Protein AF-A0A1V2YIR9-F1 (afdb_monomer_lite)

Radius of gyration: 18.91 Å; chains: 1; bounding box: 49×42×49 Å

Foldseek 3Di:
DVLLVLLLLVLVLLLLLLVCLLCVCVQQVFDFDPVLNVLSVVLNVLSVVLNVQGDPVDDHPCNVVSLVSLVVSLVVLLVSLVCCCPPGGVNDPLVNLSSVLVNLSSLLSVLVNQVVVCVVVVHDRPPPPPPPPPPPPVDPDVCNDPLVVDCLALLSVLLSVLQSLLSLLVCLCVQHSPNDLWDPVQNVVSVVLNVQSVVLNVVSVCVVVQVPPNVVSLVSSLVSLVVVLVVLVLCVDACRPGQHPVSVVRGPPCSVSSSVSSNSSSVVSNVSSVVSVVVD

Structure (mmCIF, N/CA/C/O backbone):
data_AF-A0A1V2YIR9-F1
#
_entry.id   AF-A0A1V2YIR9-F1
#
loop_
_atom_site.group_PDB
_atom_site.id
_atom_site.type_symbol
_atom_site.label_atom_id
_atom_site.label_alt_id
_atom_site.label_comp_id
_atom_site.label_asym_id
_atom_site.label_entity_id
_atom_site.label_seq_id
_atom_site.pdbx_PDB_ins_code
_atom_site.Cartn_x
_atom_site.Cartn_y
_atom_site.Cartn_z
_atom_site.occupancy
_atom_site.B_iso_or_equiv
_atom_site.auth_seq_id
_atom_site.auth_comp_id
_atom_site.auth_asym_id
_atom_site.auth_atom_id
_atom_site.pdbx_PDB_model_num
ATOM 1 N N . MET A 1 1 ? -12.070 -9.886 14.433 1.00 54.03 1 MET A N 1
ATOM 2 C CA . MET A 1 1 ? -11.008 -10.537 13.633 1.00 54.03 1 MET A CA 1
ATOM 3 C C . MET A 1 1 ? -10.530 -9.624 12.507 1.00 54.03 1 MET A C 1
ATOM 5 O O . MET A 1 1 ? -9.334 -9.403 12.409 1.00 54.03 1 MET A O 1
ATOM 9 N N . GLU A 1 2 ? -11.445 -9.000 11.750 1.00 79.00 2 GLU A N 1
ATOM 10 C CA . GLU A 1 2 ? -11.110 -8.023 10.695 1.00 79.00 2 GLU A CA 1
ATOM 11 C C . GLU A 1 2 ? -10.185 -6.893 11.191 1.00 79.00 2 GLU A C 1
ATOM 13 O O . GLU A 1 2 ? -9.090 -6.754 10.659 1.00 79.00 2 GLU A O 1
ATOM 18 N N . LEU A 1 3 ? -10.547 -6.177 12.268 1.00 86.06 3 LEU A N 1
ATOM 19 C CA . LEU A 1 3 ? -9.742 -5.066 12.807 1.00 86.06 3 LEU A CA 1
ATOM 20 C C . LEU A 1 3 ? -8.309 -5.466 13.186 1.00 86.06 3 LEU A C 1
ATOM 22 O O . LEU A 1 3 ? -7.377 -4.766 12.816 1.00 86.06 3 LEU A O 1
ATOM 26 N N . VAL A 1 4 ? -8.128 -6.591 13.885 1.00 90.12 4 VAL A N 1
ATOM 27 C CA . VAL A 1 4 ? -6.803 -7.065 14.327 1.00 90.12 4 VAL A CA 1
ATOM 28 C C . VAL A 1 4 ? -5.905 -7.352 13.123 1.00 90.12 4 VAL A C 1
ATOM 30 O O . VAL A 1 4 ? -4.789 -6.846 13.057 1.00 90.12 4 VAL A O 1
ATOM 33 N N . SER A 1 5 ? -6.422 -8.084 12.128 1.00 91.19 5 SER A N 1
ATOM 34 C CA . SER A 1 5 ? -5.679 -8.358 10.890 1.00 91.19 5 SER A CA 1
ATOM 35 C C . SER A 1 5 ? -5.385 -7.083 10.089 1.00 91.19 5 SER A C 1
ATOM 37 O O . SER A 1 5 ? -4.321 -6.963 9.492 1.00 91.19 5 SER A O 1
ATOM 39 N N . THR A 1 6 ? -6.310 -6.114 10.087 1.00 91.88 6 THR A N 1
ATOM 40 C CA . THR A 1 6 ? -6.142 -4.819 9.413 1.00 91.88 6 THR A CA 1
ATOM 41 C C . THR A 1 6 ? -5.079 -3.973 10.105 1.00 91.88 6 THR A C 1
ATOM 43 O O . THR A 1 6 ? -4.241 -3.396 9.425 1.00 91.88 6 THR A O 1
ATOM 46 N N . LEU A 1 7 ? -5.076 -3.932 11.439 1.00 95.06 7 LEU A N 1
ATOM 47 C CA . LEU A 1 7 ? -4.072 -3.218 12.227 1.00 95.06 7 LEU A CA 1
ATOM 48 C C . LEU A 1 7 ? -2.685 -3.820 12.023 1.00 95.06 7 LEU A C 1
ATOM 50 O O . LEU A 1 7 ? -1.737 -3.079 11.792 1.00 95.06 7 LEU A O 1
ATOM 54 N N . LYS A 1 8 ? -2.575 -5.154 12.047 1.00 96.00 8 LYS A N 1
ATOM 55 C CA . LYS A 1 8 ? -1.312 -5.842 11.770 1.00 96.00 8 LYS A CA 1
ATOM 56 C C . LYS A 1 8 ? -0.796 -5.526 10.369 1.00 96.00 8 LYS A C 1
ATOM 58 O O . LYS A 1 8 ? 0.356 -5.136 10.228 1.00 96.00 8 LYS A O 1
ATOM 63 N N . PHE A 1 9 ? -1.659 -5.652 9.358 1.00 95.88 9 PHE A N 1
ATOM 64 C CA . PHE A 1 9 ? -1.310 -5.349 7.971 1.00 95.88 9 PHE A CA 1
ATOM 65 C C . PHE A 1 9 ? -0.773 -3.923 7.829 1.00 95.88 9 PHE A C 1
ATOM 67 O O . PHE A 1 9 ? 0.320 -3.743 7.308 1.00 95.88 9 PHE A O 1
ATOM 74 N N . TRP A 1 10 ? -1.496 -2.922 8.341 1.00 97.06 10 TRP A N 1
ATOM 75 C CA . TRP A 1 10 ? -1.055 -1.535 8.214 1.00 97.06 10 TRP A CA 1
ATOM 76 C C . TRP A 1 10 ? 0.182 -1.230 9.055 1.00 97.06 10 TRP A C 1
ATOM 78 O O . TRP A 1 10 ? 1.049 -0.520 8.576 1.00 97.06 10 TRP A O 1
ATOM 88 N N . ALA A 1 11 ? 0.338 -1.809 10.249 1.00 97.94 11 ALA A N 1
ATOM 89 C CA . ALA A 1 11 ? 1.573 -1.666 11.020 1.00 97.94 11 ALA A CA 1
ATOM 90 C C . ALA A 1 11 ? 2.789 -2.239 10.271 1.00 97.94 11 ALA A C 1
ATOM 92 O O . ALA A 1 11 ? 3.844 -1.607 10.247 1.00 97.94 11 ALA A O 1
ATOM 93 N N . ASN A 1 12 ? 2.637 -3.403 9.633 1.00 97.06 12 ASN A N 1
ATOM 94 C CA . ASN A 1 12 ? 3.669 -3.991 8.783 1.00 97.06 12 ASN A CA 1
ATOM 95 C C . ASN A 1 12 ? 3.989 -3.103 7.571 1.00 97.06 12 ASN A C 1
ATOM 97 O O . ASN A 1 12 ? 5.139 -2.712 7.378 1.00 97.06 12 ASN A O 1
ATOM 101 N N . ASN A 1 13 ? 2.956 -2.710 6.834 1.00 97.00 13 ASN A N 1
ATOM 102 C CA . ASN A 1 13 ? 3.048 -1.837 5.672 1.00 97.00 13 ASN A CA 1
ATOM 103 C C . ASN A 1 13 ? 3.749 -0.498 5.993 1.00 97.00 13 ASN A C 1
ATOM 105 O O . ASN A 1 13 ? 4.692 -0.113 5.305 1.00 97.00 13 ASN A O 1
ATOM 109 N N . SER A 1 14 ? 3.388 0.165 7.100 1.00 98.12 14 SER A N 1
ATOM 110 C CA . SER A 1 14 ? 3.985 1.446 7.497 1.00 98.12 14 SER A CA 1
ATOM 111 C C . SER A 1 14 ? 5.488 1.346 7.774 1.00 98.12 14 SER A C 1
ATOM 113 O O . SER A 1 14 ? 6.234 2.247 7.387 1.00 98.12 14 SER A O 1
ATOM 115 N N . TYR A 1 15 ? 5.978 0.283 8.431 1.00 96.56 15 TYR A N 1
ATOM 116 C CA . TYR A 1 15 ? 7.425 0.165 8.651 1.00 96.56 15 TYR A CA 1
ATOM 117 C C . TYR A 1 15 ? 8.178 -0.239 7.376 1.00 96.56 15 TYR A C 1
ATOM 119 O O . TYR A 1 15 ? 9.326 0.172 7.212 1.00 96.56 15 TYR A O 1
ATOM 127 N N . GLU A 1 16 ? 7.553 -0.983 6.458 1.00 94.38 16 GLU A N 1
ATOM 128 C CA . GLU A 1 16 ? 8.135 -1.300 5.146 1.00 94.38 16 GLU A CA 1
ATOM 129 C C . GLU A 1 16 ? 8.275 -0.037 4.281 1.00 94.38 16 GLU A C 1
ATOM 131 O O . GLU A 1 16 ? 9.332 0.183 3.686 1.00 94.38 16 GLU A O 1
ATOM 136 N N . HIS A 1 17 ? 7.289 0.872 4.302 1.00 94.56 17 HIS A N 1
ATOM 137 C CA . HIS A 1 17 ? 7.420 2.201 3.684 1.00 94.56 17 HIS A CA 1
ATOM 138 C C . HIS A 1 17 ? 8.628 2.957 4.218 1.00 94.56 17 HIS A C 1
ATOM 140 O O . HIS A 1 17 ? 9.392 3.556 3.458 1.00 94.56 17 HIS A O 1
ATOM 146 N N . ILE A 1 18 ? 8.835 2.917 5.534 1.00 95.00 18 ILE A N 1
ATOM 147 C CA . ILE A 1 18 ? 9.975 3.582 6.157 1.00 95.00 18 ILE A CA 1
ATOM 148 C C . ILE A 1 18 ? 11.296 2.955 5.697 1.00 95.00 18 ILE A C 1
ATOM 150 O O . ILE A 1 18 ? 12.229 3.697 5.390 1.00 95.00 18 ILE A O 1
ATOM 154 N N . GLU A 1 19 ? 11.384 1.628 5.574 1.00 90.88 19 GLU A N 1
ATOM 155 C CA . GLU A 1 19 ? 12.573 0.970 5.013 1.00 90.88 19 GLU A CA 1
ATOM 156 C C . GLU A 1 19 ? 12.837 1.408 3.572 1.00 90.88 19 GLU A C 1
ATOM 158 O O . GLU A 1 19 ? 13.991 1.672 3.215 1.00 90.88 19 GLU A O 1
ATOM 163 N N . VAL A 1 20 ? 11.788 1.552 2.755 1.00 87.94 20 VAL A N 1
ATOM 164 C CA . VAL A 1 20 ? 11.912 2.103 1.400 1.00 87.94 20 VAL A CA 1
ATOM 165 C C . VAL A 1 20 ? 12.459 3.529 1.466 1.00 87.94 20 VAL A C 1
ATOM 167 O O . VAL A 1 20 ? 13.492 3.800 0.860 1.00 87.94 20 VAL A O 1
ATOM 170 N N . LEU A 1 21 ? 11.867 4.427 2.256 1.00 88.69 21 LEU A N 1
ATOM 171 C CA . LEU A 1 21 ? 12.296 5.831 2.378 1.00 88.69 21 LEU A CA 1
ATOM 172 C C . LEU A 1 21 ? 13.735 5.986 2.889 1.00 88.69 21 LEU A C 1
ATOM 174 O O . LEU A 1 21 ? 14.498 6.813 2.374 1.00 88.69 21 LEU A O 1
ATOM 178 N N . GLN A 1 22 ? 14.126 5.179 3.877 1.00 88.75 22 GLN A N 1
ATOM 179 C CA . GLN A 1 22 ? 15.471 5.166 4.456 1.00 88.75 22 GLN A CA 1
ATOM 180 C C . GLN A 1 22 ? 16.533 4.619 3.498 1.00 88.75 22 GLN A C 1
ATOM 182 O O . GLN A 1 22 ? 17.724 4.756 3.767 1.00 88.75 22 GLN A O 1
ATOM 187 N N . ASN A 1 23 ? 16.150 3.990 2.389 1.00 84.31 23 ASN A N 1
ATOM 188 C CA . ASN A 1 23 ? 17.104 3.442 1.431 1.00 84.31 23 ASN A CA 1
ATOM 189 C C . ASN A 1 23 ? 16.951 4.034 0.022 1.00 84.31 23 ASN A C 1
ATOM 191 O O . ASN A 1 23 ? 17.906 3.978 -0.751 1.00 84.31 23 ASN A O 1
ATOM 195 N N . ALA A 1 24 ? 15.818 4.663 -0.301 1.00 78.19 24 ALA A N 1
ATOM 196 C CA . ALA A 1 24 ? 15.521 5.215 -1.621 1.00 78.19 24 ALA A CA 1
ATOM 197 C C . ALA A 1 24 ? 16.559 6.255 -2.070 1.00 78.19 24 ALA A C 1
ATOM 199 O O . ALA A 1 24 ? 16.952 6.286 -3.237 1.00 78.19 24 ALA A O 1
ATOM 200 N N . TYR A 1 25 ? 17.090 7.044 -1.128 1.00 74.56 25 TYR A N 1
ATOM 201 C CA . TYR A 1 25 ? 18.122 8.043 -1.408 1.00 74.56 25 TYR A CA 1
ATOM 202 C C . TYR A 1 25 ? 19.416 7.426 -1.969 1.00 74.56 25 TYR A C 1
ATOM 204 O O . TYR A 1 25 ? 20.078 8.039 -2.804 1.00 74.56 25 TYR A O 1
ATOM 212 N N . LYS A 1 26 ? 19.751 6.188 -1.570 1.00 74.00 26 LYS A N 1
ATOM 213 C CA . LYS A 1 26 ? 20.944 5.468 -2.048 1.00 74.00 26 LYS A CA 1
ATOM 214 C C . LYS A 1 26 ? 20.818 5.089 -3.520 1.00 74.00 26 LYS A C 1
ATOM 216 O O . LYS A 1 26 ? 21.824 5.016 -4.215 1.00 74.00 26 LYS A O 1
ATOM 221 N N . THR A 1 27 ? 19.591 4.853 -3.976 1.00 70.00 27 THR A N 1
ATOM 222 C CA . THR A 1 27 ? 19.296 4.442 -5.349 1.00 70.00 27 THR A CA 1
ATOM 223 C C . THR A 1 27 ? 19.354 5.624 -6.309 1.00 70.00 27 THR A C 1
ATOM 225 O O . THR A 1 27 ? 19.946 5.510 -7.374 1.00 70.00 27 THR A O 1
ATOM 228 N N . VAL A 1 28 ? 18.784 6.772 -5.930 1.00 68.19 28 VAL A N 1
ATOM 229 C CA . VAL A 1 28 ? 18.665 7.946 -6.819 1.00 68.19 28 VAL A CA 1
ATOM 230 C C . VAL A 1 28 ? 19.747 9.012 -6.599 1.00 68.19 28 VAL A C 1
ATOM 232 O O . VAL A 1 28 ? 19.729 10.065 -7.233 1.00 68.19 28 VAL A O 1
ATOM 235 N N . GLY A 1 29 ? 20.690 8.766 -5.685 1.00 69.12 29 GLY A N 1
ATOM 236 C CA . GLY A 1 29 ? 21.757 9.713 -5.346 1.00 69.12 29 GLY A CA 1
ATOM 237 C C . GLY A 1 29 ? 21.275 10.955 -4.588 1.00 69.12 29 GLY A C 1
ATOM 238 O O . GLY A 1 29 ? 21.971 11.969 -4.576 1.00 69.12 29 GLY A O 1
ATOM 239 N N . ALA A 1 30 ? 20.092 10.894 -3.971 1.00 77.69 30 ALA A N 1
ATOM 240 C CA . ALA A 1 30 ? 19.601 11.943 -3.083 1.00 77.69 30 ALA A CA 1
ATOM 241 C C . ALA A 1 30 ? 20.272 11.851 -1.700 1.00 77.69 30 ALA A C 1
ATOM 243 O O . ALA A 1 30 ? 20.881 10.841 -1.344 1.00 77.69 30 ALA A O 1
ATOM 244 N N . THR A 1 31 ? 20.116 12.898 -0.890 1.00 80.81 31 THR A N 1
ATOM 245 C CA . THR A 1 31 ? 20.538 12.902 0.516 1.00 80.81 31 THR A CA 1
ATOM 246 C C . THR A 1 31 ? 19.304 12.984 1.392 1.00 80.81 31 THR A C 1
ATOM 248 O O . THR A 1 31 ? 18.521 13.916 1.238 1.00 80.81 31 THR A O 1
ATOM 251 N N . LEU A 1 32 ? 19.157 12.040 2.319 1.00 87.00 32 LEU A N 1
ATOM 252 C CA . LEU A 1 32 ? 18.180 12.125 3.400 1.00 87.00 32 LEU A CA 1
ATOM 253 C C . LEU A 1 32 ? 18.794 12.912 4.564 1.00 87.00 32 LEU A C 1
ATOM 255 O O . LEU A 1 32 ? 19.858 12.533 5.059 1.00 87.00 32 LEU A O 1
ATOM 259 N N . GLN A 1 33 ? 18.157 14.004 4.999 1.00 86.81 33 GLN A N 1
ATOM 260 C CA . GLN A 1 33 ? 18.685 14.783 6.129 1.00 86.81 33 GLN A CA 1
ATOM 261 C C . GLN A 1 33 ? 18.681 13.946 7.424 1.00 86.81 33 GLN A C 1
ATOM 263 O O . GLN A 1 33 ? 17.728 13.197 7.662 1.00 86.81 33 GLN A O 1
ATOM 268 N N . PRO A 1 34 ? 19.687 14.099 8.307 1.00 90.00 34 PRO A N 1
ATOM 269 C CA . PRO A 1 34 ? 19.782 13.311 9.537 1.00 90.00 34 PRO A CA 1
ATOM 270 C C . PRO A 1 34 ? 18.561 13.411 10.463 1.00 90.00 34 PRO A C 1
ATOM 272 O O . PRO A 1 34 ? 18.209 12.420 11.099 1.00 90.00 34 PRO A O 1
ATOM 275 N N . SER A 1 35 ? 17.899 14.573 10.525 1.00 91.25 35 SER A N 1
ATOM 276 C CA . SER A 1 35 ? 16.671 14.755 11.314 1.00 91.25 35 SER A CA 1
ATOM 277 C C . SER A 1 35 ? 15.548 13.843 10.820 1.00 91.25 35 SER A C 1
ATOM 279 O O . SER A 1 35 ? 15.013 13.057 11.597 1.00 91.25 35 SER A O 1
ATOM 281 N N . PHE A 1 36 ? 15.278 13.847 9.510 1.00 92.81 36 PHE A N 1
ATOM 282 C CA . PHE A 1 36 ? 14.302 12.945 8.898 1.00 92.81 36 PHE A CA 1
ATOM 283 C C . PHE A 1 36 ? 14.672 11.477 9.117 1.00 92.81 36 PHE A C 1
ATOM 285 O O . PHE A 1 36 ? 13.808 10.668 9.438 1.00 92.81 36 PHE A O 1
ATOM 292 N N . GLN A 1 37 ? 15.953 11.118 8.992 1.00 92.25 37 GLN A N 1
ATOM 293 C CA . GLN A 1 37 ? 16.400 9.746 9.236 1.00 92.25 37 GLN A CA 1
ATOM 294 C C . GLN A 1 37 ? 16.120 9.290 10.677 1.00 92.25 37 GLN A C 1
ATOM 296 O O . GLN A 1 37 ? 15.691 8.153 10.885 1.00 92.25 37 GLN A O 1
ATOM 301 N N . GLN A 1 38 ? 16.356 10.161 11.661 1.00 95.44 38 GLN A N 1
ATOM 302 C CA . GLN A 1 38 ? 16.092 9.874 13.069 1.00 95.44 38 GLN A CA 1
ATOM 303 C C . GLN A 1 38 ? 14.593 9.706 13.340 1.00 95.44 38 GLN A C 1
ATOM 305 O O . GLN A 1 38 ? 14.202 8.743 13.999 1.00 95.44 38 GLN A O 1
ATOM 310 N N . GLU A 1 39 ? 13.760 10.606 12.816 1.00 96.69 39 GLU A N 1
ATOM 311 C CA . GLU A 1 39 ? 12.303 10.544 12.976 1.00 96.69 39 GLU A CA 1
ATOM 312 C C . GLU A 1 39 ? 11.714 9.290 12.317 1.00 96.69 39 GLU A C 1
ATOM 314 O O . GLU A 1 39 ? 10.961 8.552 12.954 1.00 96.69 39 GLU A O 1
ATOM 319 N N . LEU A 1 40 ? 12.159 8.965 11.098 1.00 97.00 40 LEU A N 1
ATOM 320 C CA . LEU A 1 40 ? 11.816 7.712 10.422 1.00 97.00 40 LEU A CA 1
ATOM 321 C C . LEU A 1 40 ? 12.201 6.494 11.272 1.00 97.00 40 LEU A C 1
ATOM 323 O O . LEU A 1 40 ? 11.407 5.572 11.418 1.00 97.00 40 LEU A O 1
ATOM 327 N N . GLN A 1 41 ? 13.384 6.486 11.893 1.00 97.94 41 GLN A N 1
ATOM 328 C CA . GLN A 1 41 ? 13.814 5.351 12.714 1.00 97.94 41 GLN A CA 1
ATOM 329 C C . GLN A 1 41 ? 12.948 5.151 13.968 1.00 97.94 41 GLN A C 1
ATOM 331 O O . GLN A 1 41 ? 12.725 4.011 14.387 1.00 97.94 41 GLN A O 1
ATOM 336 N N . ILE A 1 42 ? 12.468 6.239 14.576 1.00 98.25 42 ILE A N 1
ATOM 337 C CA . ILE A 1 42 ? 11.546 6.181 15.718 1.00 98.25 42 ILE A CA 1
ATOM 338 C C . ILE A 1 42 ? 10.221 5.552 15.279 1.00 98.25 42 ILE A C 1
ATOM 340 O O . ILE A 1 42 ? 9.770 4.589 15.903 1.00 98.25 42 ILE A O 1
ATOM 344 N N . LEU A 1 43 ? 9.649 6.038 14.175 1.00 98.62 43 LEU A N 1
ATOM 345 C CA . LEU A 1 43 ? 8.396 5.527 13.615 1.00 98.62 43 LEU A CA 1
ATOM 346 C C . LEU A 1 43 ? 8.514 4.060 13.181 1.00 98.62 43 LEU A C 1
ATOM 348 O O . LEU A 1 43 ? 7.637 3.256 13.492 1.00 98.62 43 LEU A O 1
ATOM 352 N N . PHE A 1 44 ? 9.632 3.679 12.554 1.00 98.50 44 PHE A N 1
ATOM 353 C CA . PHE A 1 44 ? 9.919 2.293 12.175 1.00 98.50 44 PHE A CA 1
ATOM 354 C C . PHE A 1 44 ? 9.814 1.360 13.383 1.00 98.50 44 PHE A C 1
ATOM 356 O O . PHE A 1 44 ? 9.123 0.343 13.345 1.00 98.50 44 PHE A O 1
ATOM 363 N N . ASN A 1 45 ? 10.476 1.729 14.483 1.00 98.50 45 ASN A N 1
ATOM 364 C CA . ASN A 1 45 ? 10.455 0.935 15.706 1.00 98.50 45 ASN A CA 1
ATOM 365 C C . ASN A 1 45 ? 9.048 0.869 16.315 1.00 98.50 45 ASN A C 1
ATOM 367 O O . ASN A 1 45 ? 8.660 -0.186 16.815 1.00 98.50 45 ASN A O 1
ATOM 371 N N . ALA A 1 46 ? 8.283 1.963 16.264 1.00 98.50 46 ALA A N 1
ATOM 372 C CA . ALA A 1 46 ? 6.919 2.008 16.780 1.00 98.50 46 ALA A CA 1
ATOM 373 C C . ALA A 1 46 ? 5.986 1.058 16.013 1.00 98.50 46 ALA A C 1
ATOM 375 O O . ALA A 1 46 ? 5.358 0.191 16.623 1.00 98.50 46 ALA A O 1
ATOM 376 N N . PHE A 1 47 ? 5.949 1.153 14.683 1.00 98.62 47 PHE A N 1
ATOM 377 C CA . PHE A 1 47 ? 5.114 0.292 13.844 1.00 98.62 47 PHE A CA 1
ATOM 378 C C . PHE A 1 47 ? 5.526 -1.180 13.919 1.00 98.62 47 PHE A C 1
ATOM 380 O O . PHE A 1 47 ? 4.677 -2.053 14.101 1.00 98.62 47 PHE A O 1
ATOM 387 N N . LYS A 1 48 ? 6.831 -1.471 13.901 1.00 98.12 48 LYS A N 1
ATOM 388 C CA . LYS A 1 48 ? 7.347 -2.837 14.064 1.00 98.12 48 LYS A CA 1
ATOM 389 C C . LYS A 1 48 ? 6.990 -3.441 15.422 1.00 98.12 48 LYS A C 1
ATOM 391 O O . LYS A 1 48 ? 6.666 -4.624 15.519 1.00 98.12 48 LYS A O 1
ATOM 396 N N . ASN A 1 49 ? 7.016 -2.630 16.479 1.00 97.62 49 ASN A N 1
ATOM 397 C CA . ASN A 1 49 ? 6.579 -3.050 17.805 1.00 97.62 49 ASN A CA 1
ATOM 398 C C . ASN A 1 49 ? 5.077 -3.379 17.839 1.00 97.62 49 ASN A C 1
ATOM 400 O O . ASN A 1 49 ? 4.696 -4.342 18.503 1.00 97.62 49 ASN A O 1
ATOM 404 N N . ILE A 1 50 ? 4.236 -2.629 17.119 1.00 97.94 50 ILE A N 1
ATOM 405 C CA . ILE A 1 50 ? 2.800 -2.930 16.996 1.00 97.94 50 ILE A CA 1
ATOM 406 C C . ILE A 1 50 ? 2.603 -4.258 16.263 1.00 97.94 50 ILE A C 1
ATOM 408 O O . ILE A 1 50 ? 1.942 -5.146 16.797 1.00 97.94 50 ILE A O 1
ATOM 412 N N . ASP A 1 51 ? 3.220 -4.426 15.089 1.00 97.00 51 ASP A N 1
ATOM 413 C CA . ASP A 1 51 ? 3.115 -5.659 14.301 1.00 97.00 51 ASP A CA 1
ATOM 414 C C . ASP A 1 51 ? 3.535 -6.898 15.109 1.00 97.00 51 ASP A C 1
ATOM 416 O O . ASP A 1 51 ? 2.803 -7.891 15.156 1.00 97.00 51 ASP A O 1
ATOM 420 N N . SER A 1 52 ? 4.672 -6.826 15.809 1.00 96.31 52 SER A N 1
ATOM 421 C CA . SER A 1 52 ? 5.204 -7.959 16.579 1.00 96.31 52 SER A CA 1
ATOM 422 C C . SER A 1 52 ? 4.315 -8.409 17.745 1.00 96.31 52 SER A C 1
ATOM 424 O O . SER A 1 52 ? 4.425 -9.549 18.193 1.00 96.31 52 SER A O 1
ATOM 426 N N . GLN A 1 53 ? 3.429 -7.537 18.235 1.00 95.88 53 GLN A N 1
ATOM 427 C CA . GLN A 1 53 ? 2.504 -7.838 19.330 1.00 95.88 53 GLN A CA 1
ATOM 428 C C . GLN A 1 53 ? 1.171 -8.429 18.859 1.00 95.88 53 GLN A C 1
ATOM 430 O O . GLN A 1 53 ? 0.382 -8.886 19.688 1.00 95.88 53 GLN A O 1
ATOM 435 N N . ILE A 1 54 ? 0.905 -8.426 17.551 1.00 93.69 54 ILE A N 1
ATOM 436 C CA . ILE A 1 54 ? -0.343 -8.932 16.989 1.00 93.69 54 ILE A CA 1
ATOM 437 C C . ILE A 1 54 ? -0.111 -10.306 16.362 1.00 93.69 54 ILE A C 1
ATOM 439 O O . ILE A 1 54 ? 0.620 -10.452 15.380 1.00 93.69 54 ILE A O 1
ATOM 443 N N . ASP A 1 55 ? -0.797 -11.303 16.911 1.00 86.06 55 ASP A N 1
ATOM 444 C CA . ASP A 1 55 ? -0.970 -12.628 16.322 1.00 86.06 55 ASP A CA 1
ATOM 445 C C . ASP A 1 55 ? -2.311 -12.655 15.570 1.00 86.06 55 ASP A C 1
ATOM 447 O O . ASP A 1 55 ? -3.340 -12.272 16.128 1.00 86.06 55 ASP A O 1
ATOM 451 N N . ASN A 1 56 ? -2.318 -13.085 14.305 1.00 77.25 56 ASN A N 1
ATOM 452 C CA . ASN A 1 56 ? -3.521 -13.061 13.461 1.00 77.25 56 ASN A CA 1
ATOM 453 C C . ASN A 1 56 ? -4.665 -13.914 14.027 1.00 77.25 56 ASN A C 1
ATOM 455 O O . ASN A 1 56 ? -5.836 -13.619 13.779 1.00 77.25 56 ASN A O 1
ATOM 459 N N . ASP A 1 57 ? -4.333 -14.934 14.819 1.00 81.31 57 ASP A N 1
ATOM 460 C CA . ASP A 1 57 ? -5.300 -15.905 15.325 1.00 81.31 57 ASP A CA 1
ATOM 461 C C . ASP A 1 57 ? -5.951 -15.483 16.652 1.00 81.31 57 ASP A C 1
ATOM 463 O O . ASP A 1 57 ? -6.831 -16.182 17.167 1.00 81.31 57 ASP A O 1
ATOM 467 N N . LYS A 1 58 ? -5.529 -14.357 17.250 1.00 86.31 58 LYS A N 1
ATOM 468 C CA . LYS A 1 58 ? -5.970 -13.943 18.592 1.00 86.31 58 LYS A CA 1
ATOM 469 C C . LYS A 1 58 ? -6.167 -12.438 18.703 1.00 86.31 58 LYS A C 1
ATOM 471 O O . LYS A 1 58 ? -5.414 -11.641 18.163 1.00 86.31 58 LYS A O 1
ATOM 476 N N . ILE A 1 59 ? -7.172 -12.042 19.479 1.00 86.69 59 ILE A N 1
ATOM 477 C CA . ILE A 1 59 ? -7.347 -10.639 19.861 1.00 86.69 59 ILE A CA 1
ATOM 478 C C . ILE A 1 59 ? -6.362 -10.338 21.002 1.00 86.69 59 ILE A C 1
ATOM 480 O O . ILE A 1 59 ? -6.449 -10.996 22.043 1.00 86.69 59 ILE A O 1
ATOM 484 N N . PRO A 1 60 ? -5.428 -9.384 20.838 1.00 89.62 60 PRO A N 1
ATOM 485 C CA . PRO A 1 60 ? -4.499 -9.026 21.902 1.00 89.62 60 PRO A CA 1
ATOM 486 C C . PRO A 1 60 ? -5.241 -8.325 23.047 1.00 89.62 60 PRO A C 1
ATOM 488 O O . PRO A 1 60 ? -6.139 -7.517 22.823 1.00 89.62 60 PRO A O 1
ATOM 491 N N . THR A 1 61 ? -4.849 -8.599 24.294 1.00 91.56 61 THR A N 1
ATOM 492 C CA . THR A 1 61 ? -5.489 -8.003 25.484 1.00 91.56 61 THR A CA 1
ATOM 493 C C . THR A 1 61 ? -5.259 -6.495 25.604 1.00 91.56 61 THR A C 1
ATOM 495 O O . THR A 1 61 ? -5.943 -5.833 26.374 1.00 91.56 61 THR A O 1
ATOM 498 N N . ASN A 1 62 ? -4.283 -5.955 24.873 1.00 93.31 62 ASN A N 1
ATOM 499 C CA . ASN A 1 62 ? -3.941 -4.537 24.801 1.00 93.31 62 ASN A CA 1
ATOM 500 C C . ASN A 1 62 ? -4.317 -3.908 23.445 1.00 93.31 62 ASN A C 1
ATOM 502 O O . ASN A 1 62 ? -3.668 -2.946 23.038 1.00 93.31 62 ASN A O 1
ATOM 506 N N . LEU A 1 63 ? -5.329 -4.442 22.743 1.00 91.88 63 LEU A N 1
ATOM 507 C CA . LEU A 1 63 ? -5.732 -3.971 21.411 1.00 91.88 63 LEU A CA 1
ATOM 508 C C . LEU A 1 63 ? -5.945 -2.451 21.345 1.00 91.88 63 LEU A C 1
ATOM 510 O O . LEU A 1 63 ? -5.426 -1.827 20.427 1.00 91.88 63 LEU A O 1
ATOM 514 N N . ASP A 1 64 ? -6.629 -1.853 22.322 1.00 90.56 64 ASP A N 1
ATOM 515 C CA . ASP A 1 64 ? -6.917 -0.408 22.324 1.00 90.56 64 ASP A CA 1
ATOM 516 C C . ASP A 1 64 ? -5.640 0.430 22.393 1.00 90.56 64 ASP A C 1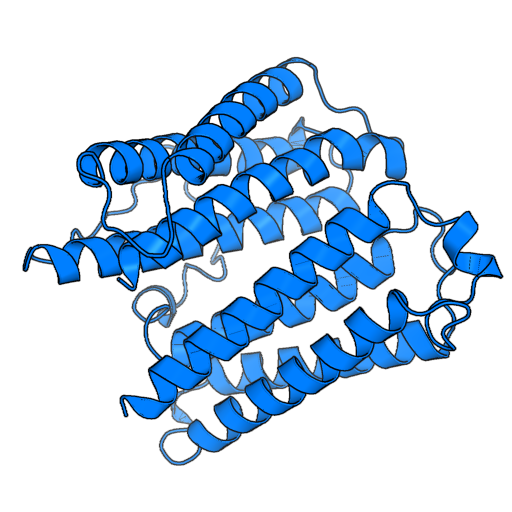
ATOM 518 O O . ASP A 1 64 ? -5.489 1.412 21.670 1.00 90.56 64 ASP A O 1
ATOM 522 N N . ASN A 1 65 ? -4.666 -0.010 23.196 1.00 94.44 65 ASN A N 1
ATOM 523 C CA . ASN A 1 65 ? -3.365 0.647 23.286 1.00 94.44 65 ASN A CA 1
ATOM 524 C C . ASN A 1 65 ? -2.586 0.520 21.972 1.00 94.44 65 ASN A C 1
ATOM 526 O O . ASN A 1 65 ? -1.936 1.473 21.556 1.00 94.44 65 ASN A O 1
ATOM 530 N N . LEU A 1 66 ? -2.633 -0.647 21.321 1.00 96.12 66 LEU A N 1
ATOM 531 C CA . LEU A 1 66 ? -1.970 -0.870 20.032 1.00 96.12 66 LEU A CA 1
ATOM 532 C C . LEU A 1 66 ? -2.617 -0.046 18.916 1.00 96.12 66 LEU A C 1
ATOM 534 O O . LEU A 1 66 ? -1.908 0.529 18.094 1.00 96.12 66 LEU A O 1
ATOM 538 N N . TYR A 1 67 ? -3.947 0.032 18.911 1.00 94.12 67 TYR A N 1
ATOM 539 C CA . TYR A 1 67 ? -4.709 0.871 17.997 1.00 94.12 67 TYR A CA 1
ATOM 540 C C . TYR A 1 67 ? -4.349 2.346 18.188 1.00 94.12 67 TYR A C 1
ATOM 542 O O . TYR A 1 67 ? -3.941 2.991 17.227 1.00 94.12 67 TYR A O 1
ATOM 550 N N . GLN A 1 68 ? -4.414 2.868 19.417 1.00 92.81 68 GLN A N 1
ATOM 551 C CA . GLN A 1 68 ? -4.082 4.268 19.684 1.00 92.81 68 GLN A CA 1
ATOM 552 C C . GLN A 1 68 ? -2.626 4.576 19.320 1.00 92.81 68 GLN A C 1
ATOM 554 O O . GLN A 1 68 ? -2.356 5.577 18.661 1.00 92.81 68 GLN A O 1
ATOM 559 N N . LEU A 1 69 ? -1.696 3.675 19.660 1.00 96.25 69 LEU A N 1
ATOM 560 C CA . LEU A 1 69 ? -0.290 3.821 19.295 1.00 96.25 69 LEU A CA 1
ATOM 561 C C . LEU A 1 69 ? -0.107 3.877 17.773 1.00 96.25 69 LEU A C 1
ATOM 563 O O . LEU A 1 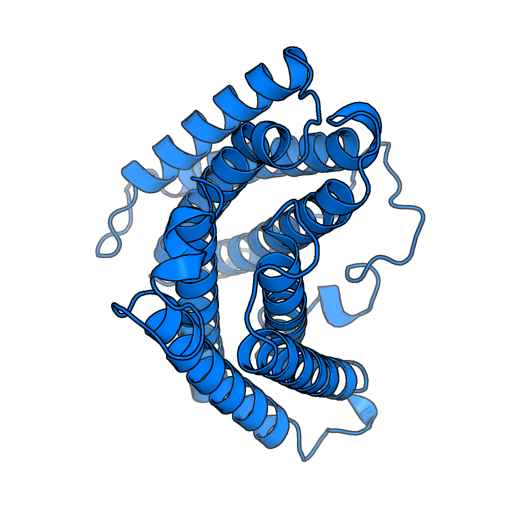69 ? 0.688 4.684 17.296 1.00 96.25 69 LEU A O 1
ATOM 567 N N . PHE A 1 70 ? -0.838 3.061 17.006 1.00 97.56 70 PHE A N 1
ATOM 568 C CA . PHE A 1 70 ? -0.822 3.150 15.546 1.00 97.56 70 PHE A CA 1
ATOM 569 C C . PHE A 1 70 ? -1.336 4.509 15.072 1.00 97.56 70 PHE A C 1
ATOM 571 O O . PHE A 1 70 ? -0.653 5.165 14.294 1.00 97.56 70 PHE A O 1
ATOM 578 N N . MET A 1 71 ? -2.506 4.945 15.548 1.00 93.06 71 MET A N 1
ATOM 579 C CA . MET A 1 71 ? -3.134 6.194 15.102 1.00 93.06 71 MET A CA 1
ATOM 580 C C . MET A 1 71 ? -2.245 7.412 15.381 1.00 93.06 71 MET A C 1
ATOM 582 O O . MET A 1 71 ? -2.045 8.235 14.487 1.00 93.06 71 MET A O 1
ATOM 586 N N . ASP A 1 72 ? -1.649 7.482 16.574 1.00 92.94 72 ASP A N 1
ATOM 587 C CA . ASP A 1 72 ? -0.753 8.572 16.971 1.00 92.94 72 ASP A CA 1
ATOM 588 C C . ASP A 1 72 ? 0.521 8.601 16.111 1.00 92.94 72 ASP A C 1
ATOM 590 O O . ASP A 1 72 ? 0.903 9.649 15.589 1.00 92.94 72 ASP A O 1
ATOM 594 N N . ASN A 1 73 ? 1.174 7.448 15.912 1.00 97.88 73 ASN A N 1
ATOM 595 C CA . ASN A 1 73 ? 2.391 7.382 15.096 1.00 97.88 73 ASN A CA 1
ATOM 596 C C . ASN A 1 73 ? 2.097 7.604 13.611 1.00 97.88 73 ASN A C 1
ATOM 598 O O . ASN A 1 73 ? 2.907 8.209 12.915 1.00 97.88 73 ASN A O 1
ATOM 602 N N . ASN A 1 74 ? 0.944 7.156 13.115 1.00 95.31 74 ASN A N 1
ATOM 603 C CA . ASN A 1 74 ? 0.565 7.344 11.722 1.00 95.31 74 ASN A CA 1
ATOM 604 C C . ASN A 1 74 ? 0.265 8.808 11.389 1.00 95.31 74 ASN A C 1
ATOM 606 O O . ASN A 1 74 ? 0.638 9.280 10.319 1.00 95.31 74 ASN A O 1
ATOM 610 N N . GLN A 1 75 ? -0.322 9.556 12.326 1.00 89.44 75 GLN A N 1
ATOM 611 C CA . GLN A 1 75 ? -0.474 11.003 12.187 1.00 89.44 75 GLN A CA 1
ATOM 612 C C . GLN A 1 75 ? 0.893 11.694 12.052 1.00 89.44 75 GLN A C 1
ATOM 614 O O . GLN A 1 75 ? 1.115 12.442 11.099 1.00 89.44 75 GLN A O 1
ATOM 619 N N . VAL A 1 76 ? 1.834 11.377 12.949 1.00 94.56 76 VAL A N 1
ATOM 620 C CA . VAL A 1 76 ? 3.211 11.900 12.888 1.00 94.56 76 VAL A CA 1
ATOM 621 C C . VAL A 1 76 ? 3.901 11.482 11.587 1.00 94.56 76 VAL A C 1
ATOM 623 O O . VAL A 1 76 ? 4.610 12.277 10.975 1.00 94.56 76 VAL A O 1
ATOM 626 N N . PHE A 1 77 ? 3.673 10.253 11.122 1.00 96.81 77 PHE A N 1
ATOM 627 C CA . PHE A 1 77 ? 4.261 9.766 9.882 1.00 96.81 77 PHE A CA 1
ATOM 628 C C . PHE A 1 77 ? 3.737 10.523 8.657 1.00 96.81 77 PHE A C 1
ATOM 630 O O . PHE A 1 77 ? 4.536 10.924 7.818 1.00 96.81 77 PHE A O 1
ATOM 637 N N . ILE A 1 78 ? 2.433 10.794 8.569 1.00 91.50 78 ILE A N 1
ATOM 638 C CA . ILE A 1 78 ? 1.853 11.605 7.486 1.00 91.50 78 ILE A CA 1
ATOM 639 C C . ILE A 1 78 ? 2.451 13.016 7.479 1.00 91.50 78 ILE A C 1
ATOM 641 O O . ILE A 1 78 ? 2.824 13.516 6.418 1.00 91.50 78 ILE A O 1
ATOM 645 N N . GLU A 1 79 ? 2.588 13.649 8.644 1.00 88.25 79 GLU A N 1
ATOM 646 C CA . GLU A 1 79 ? 3.219 14.970 8.766 1.00 88.25 79 GLU A CA 1
ATOM 647 C C . GLU A 1 79 ? 4.683 14.941 8.303 1.00 88.25 79 GLU A C 1
ATOM 649 O O . GLU A 1 79 ? 5.132 15.824 7.567 1.00 88.25 79 GLU A O 1
ATOM 654 N N . LEU A 1 80 ? 5.415 13.886 8.666 1.00 92.38 80 LEU A N 1
ATOM 655 C CA . LEU A 1 80 ? 6.784 13.671 8.215 1.00 92.38 80 LEU A CA 1
ATOM 656 C C . LEU A 1 80 ? 6.865 13.488 6.696 1.00 92.38 80 LEU A C 1
ATOM 658 O O . LEU A 1 80 ? 7.713 14.102 6.050 1.00 92.38 80 LEU A O 1
ATOM 662 N N . LEU A 1 81 ? 5.975 12.676 6.119 1.00 90.81 81 LEU A N 1
ATOM 663 C CA . LEU A 1 81 ? 5.880 12.445 4.678 1.00 90.81 81 LEU A CA 1
ATOM 664 C C . LEU A 1 81 ? 5.575 13.745 3.924 1.00 90.81 81 LEU A C 1
ATOM 666 O O . LEU A 1 81 ? 6.219 14.036 2.920 1.00 90.81 81 LEU A O 1
ATOM 670 N N . GLU A 1 82 ? 4.647 14.565 4.422 1.00 87.44 82 GLU A N 1
ATOM 671 C CA . GLU A 1 82 ? 4.331 15.867 3.826 1.00 87.44 82 GLU A CA 1
ATOM 672 C C . GLU A 1 82 ? 5.571 16.772 3.733 1.00 87.44 82 GLU A C 1
ATOM 674 O O . GLU A 1 82 ? 5.810 17.379 2.686 1.00 87.44 82 GLU A O 1
ATOM 679 N N . ASN A 1 83 ? 6.403 16.788 4.778 1.00 86.94 83 ASN A N 1
ATOM 680 C CA . ASN A 1 83 ? 7.667 17.528 4.794 1.00 86.94 83 ASN A CA 1
ATOM 681 C C . ASN A 1 83 ? 8.731 16.891 3.879 1.00 86.94 83 ASN A C 1
ATOM 683 O O . ASN A 1 83 ? 9.453 17.594 3.165 1.00 86.94 83 ASN A O 1
ATOM 687 N N . LEU A 1 84 ? 8.808 15.554 3.842 1.00 86.06 84 LEU A N 1
ATOM 688 C CA . LEU A 1 84 ? 9.763 14.810 3.012 1.00 86.06 84 LEU A CA 1
ATOM 689 C C . LEU A 1 84 ? 9.616 15.116 1.514 1.00 86.06 84 LEU A C 1
ATOM 691 O O . LEU A 1 84 ? 10.627 15.111 0.807 1.00 86.06 84 LEU A O 1
ATOM 695 N N . LYS A 1 85 ? 8.401 15.434 1.035 1.00 78.50 85 LYS A N 1
ATOM 696 C CA . LYS A 1 85 ? 8.136 15.797 -0.373 1.00 78.50 85 LYS A CA 1
ATOM 697 C C . LYS A 1 85 ? 9.014 16.940 -0.881 1.00 78.50 85 LYS A C 1
ATOM 699 O O . LYS A 1 85 ? 9.358 16.959 -2.062 1.00 78.50 85 LYS A O 1
ATOM 704 N N . PHE A 1 86 ? 9.360 17.886 -0.010 1.00 76.50 86 PHE A N 1
ATOM 705 C CA . PHE A 1 86 ? 10.099 19.092 -0.382 1.00 76.50 86 PHE A CA 1
ATOM 706 C C . PHE A 1 86 ? 11.493 19.119 0.243 1.00 76.50 86 PHE A C 1
ATOM 708 O O . PHE A 1 86 ? 12.485 19.311 -0.462 1.00 76.50 86 PHE A O 1
ATOM 715 N N . ASP A 1 87 ? 11.575 18.835 1.541 1.00 77.88 87 ASP A N 1
ATOM 716 C CA . ASP A 1 87 ? 12.773 19.104 2.339 1.00 77.88 87 ASP A CA 1
ATOM 717 C C . ASP A 1 87 ? 13.594 17.837 2.622 1.00 77.88 87 ASP A C 1
ATOM 719 O O . ASP A 1 87 ? 14.776 17.910 2.961 1.00 77.88 87 ASP A O 1
ATOM 723 N N . GLY A 1 88 ? 12.984 16.661 2.451 1.00 71.12 88 GLY A N 1
ATOM 724 C CA . GLY A 1 88 ? 13.577 15.369 2.798 1.00 71.12 88 GLY A CA 1
ATOM 725 C C . GLY A 1 88 ? 14.718 14.930 1.899 1.00 71.12 88 GLY A C 1
ATOM 726 O O . GLY A 1 88 ? 15.727 14.416 2.378 1.00 71.12 88 GLY A O 1
ATOM 727 N N . TYR A 1 89 ? 14.538 15.152 0.598 1.00 77.88 89 TYR A N 1
ATOM 728 C CA . TYR A 1 89 ? 15.404 14.636 -0.461 1.00 77.88 89 TYR A CA 1
ATOM 729 C C . TYR A 1 89 ? 15.899 15.730 -1.412 1.00 77.88 89 TYR A C 1
ATOM 731 O O . TYR A 1 89 ? 16.201 15.453 -2.573 1.00 77.88 89 TYR A O 1
ATOM 739 N N . ASN A 1 90 ? 15.943 16.983 -0.949 1.00 71.12 90 ASN A N 1
ATOM 740 C CA . ASN A 1 90 ? 16.251 18.160 -1.772 1.00 71.12 90 ASN A CA 1
ATOM 741 C C . ASN A 1 90 ? 15.323 18.296 -3.005 1.00 71.12 90 ASN A C 1
ATOM 743 O O . ASN A 1 90 ? 15.773 18.694 -4.079 1.00 71.12 90 ASN A O 1
ATOM 747 N N . GLY A 1 91 ? 14.041 17.932 -2.866 1.00 67.69 91 GLY A N 1
ATOM 748 C CA . GLY A 1 91 ? 13.030 18.061 -3.924 1.00 67.69 91 GLY A CA 1
ATOM 749 C C . GLY A 1 91 ? 13.137 17.068 -5.091 1.00 67.69 91 GLY A C 1
ATOM 750 O O . GLY A 1 91 ? 12.713 17.399 -6.198 1.00 67.69 91 GLY A O 1
ATOM 751 N N . TYR A 1 92 ? 13.710 15.875 -4.885 1.00 72.25 92 TYR A N 1
ATOM 752 C CA . TYR A 1 92 ? 13.878 14.878 -5.951 1.00 72.25 92 TYR A CA 1
ATOM 753 C C . TYR A 1 92 ? 12.520 14.365 -6.491 1.00 72.25 92 TYR A C 1
ATOM 755 O O . TYR A 1 92 ? 11.788 13.712 -5.742 1.00 72.25 92 TYR A O 1
ATOM 763 N N . PRO A 1 93 ? 12.173 14.587 -7.779 1.00 70.19 93 PRO A N 1
ATOM 764 C CA . PRO A 1 93 ? 10.815 14.337 -8.281 1.00 70.19 93 PRO A CA 1
ATOM 765 C C . PRO A 1 93 ? 10.342 12.882 -8.189 1.00 70.19 93 PRO A C 1
ATOM 767 O O . PRO A 1 93 ? 9.192 12.636 -7.855 1.00 70.19 93 PRO A O 1
ATOM 770 N N . VAL A 1 94 ? 11.216 11.902 -8.433 1.00 70.19 94 VAL A N 1
ATOM 771 C CA . VAL A 1 94 ? 10.831 10.477 -8.356 1.00 70.19 94 VAL A CA 1
ATOM 772 C C . VAL A 1 94 ? 10.438 10.080 -6.928 1.00 70.19 94 VAL A C 1
ATOM 774 O O . VAL A 1 94 ? 9.496 9.323 -6.726 1.00 70.19 94 VAL A O 1
ATOM 777 N N . LEU A 1 95 ? 11.114 10.641 -5.921 1.00 78.00 95 LEU A N 1
ATOM 778 C CA . LEU A 1 95 ? 10.795 10.374 -4.518 1.00 78.00 95 LEU A CA 1
ATOM 779 C C . LEU A 1 95 ? 9.515 11.082 -4.077 1.00 78.00 95 LEU A C 1
ATOM 781 O O . LEU A 1 95 ? 8.849 10.607 -3.162 1.00 78.00 95 LEU A O 1
ATOM 785 N N . PHE A 1 96 ? 9.134 12.172 -4.747 1.00 81.00 96 PHE A N 1
ATOM 786 C CA . PHE A 1 96 ? 7.848 12.821 -4.515 1.00 81.00 96 PHE A CA 1
ATOM 787 C C . PHE A 1 96 ? 6.682 11.869 -4.807 1.00 81.00 96 PHE A C 1
ATOM 789 O O . PHE A 1 96 ? 5.766 11.788 -3.994 1.00 81.00 96 PHE A O 1
ATOM 796 N N . GLU A 1 97 ? 6.718 11.127 -5.921 1.00 78.75 97 GLU A N 1
ATOM 797 C CA . GLU A 1 97 ? 5.658 10.168 -6.272 1.00 78.75 97 GLU A CA 1
ATOM 798 C C . GLU A 1 97 ? 5.545 9.048 -5.229 1.00 78.75 97 GLU A C 1
ATOM 800 O O . GLU A 1 97 ? 4.451 8.779 -4.743 1.00 78.75 97 GLU A O 1
ATOM 805 N N . THR A 1 98 ? 6.673 8.461 -4.811 1.00 84.75 98 THR A N 1
ATOM 806 C CA . THR A 1 98 ? 6.703 7.432 -3.755 1.00 84.75 98 THR A CA 1
ATOM 807 C C . THR A 1 98 ? 6.172 7.953 -2.419 1.00 84.75 98 THR A C 1
ATOM 809 O O . THR A 1 98 ? 5.367 7.295 -1.768 1.00 84.75 98 THR A O 1
ATOM 812 N N . VAL A 1 99 ? 6.582 9.154 -2.004 1.00 87.62 99 VAL A N 1
ATOM 813 C CA . VAL A 1 99 ? 6.094 9.762 -0.759 1.00 87.62 99 VAL A CA 1
ATOM 814 C C . VAL A 1 99 ? 4.596 10.065 -0.850 1.00 87.62 99 VAL A C 1
ATOM 816 O O . VAL A 1 99 ? 3.862 9.844 0.112 1.00 87.62 99 VAL A O 1
ATOM 819 N N . GLN A 1 100 ? 4.122 10.549 -2.001 1.00 86.00 100 GLN A N 1
ATOM 820 C CA . GLN A 1 100 ? 2.710 10.856 -2.213 1.00 86.00 100 GLN A CA 1
ATOM 821 C C . GLN A 1 100 ? 1.831 9.602 -2.156 1.00 86.00 100 GLN A C 1
ATOM 823 O O . GLN A 1 100 ? 0.761 9.644 -1.547 1.00 86.00 100 GLN A O 1
ATOM 828 N N . HIS A 1 101 ? 2.312 8.511 -2.743 1.00 88.88 101 HIS A N 1
ATOM 829 C CA . HIS A 1 101 ? 1.714 7.186 -2.675 1.00 88.88 101 HIS A CA 1
ATOM 830 C C . HIS A 1 101 ? 1.572 6.704 -1.216 1.00 88.88 101 HIS A C 1
ATOM 832 O O . HIS A 1 101 ? 0.458 6.449 -0.755 1.00 88.88 101 HIS A O 1
ATOM 838 N N . PHE A 1 102 ? 2.650 6.754 -0.423 1.00 92.62 102 PHE A N 1
ATOM 839 C CA . PHE A 1 102 ? 2.600 6.356 0.991 1.00 92.62 102 PHE A CA 1
ATOM 840 C C . PHE A 1 102 ? 1.640 7.208 1.829 1.00 92.62 102 PHE A C 1
ATOM 842 O O . PHE A 1 102 ? 0.949 6.677 2.698 1.00 92.62 102 PHE A O 1
ATOM 849 N N . ILE A 1 103 ? 1.543 8.517 1.562 1.00 89.88 103 ILE A N 1
ATOM 850 C CA . ILE A 1 103 ? 0.553 9.387 2.224 1.00 89.88 103 ILE A CA 1
ATOM 851 C C . ILE A 1 103 ? -0.867 8.872 1.969 1.00 89.88 103 ILE A C 1
ATOM 853 O O . ILE A 1 103 ? -1.684 8.833 2.890 1.00 89.88 103 ILE A O 1
ATOM 857 N N . TYR A 1 104 ? -1.176 8.471 0.735 1.00 88.19 104 TYR A N 1
ATOM 858 C CA . TYR A 1 104 ? -2.505 7.980 0.381 1.00 88.19 104 TYR A CA 1
ATOM 859 C C . TYR A 1 104 ? -2.862 6.692 1.121 1.00 88.19 104 TYR A C 1
ATOM 861 O O . TYR A 1 104 ? -3.977 6.561 1.629 1.00 88.19 104 TYR A O 1
ATOM 869 N N . GLU A 1 105 ? -1.910 5.783 1.265 1.00 93.19 105 GLU A N 1
ATOM 870 C CA . GLU A 1 105 ? -2.089 4.549 2.027 1.00 93.19 105 GLU A CA 1
ATOM 871 C C . GLU A 1 105 ? -2.233 4.789 3.522 1.00 93.19 105 GLU A C 1
ATOM 873 O O . GLU A 1 105 ? -3.141 4.237 4.141 1.00 93.19 105 GLU A O 1
ATOM 878 N N . GLN A 1 106 ? -1.434 5.688 4.100 1.00 93.75 106 GLN A N 1
ATOM 879 C CA . GLN A 1 106 ? -1.552 6.026 5.518 1.00 93.75 106 GLN A CA 1
ATOM 880 C C . GLN A 1 106 ? -2.897 6.703 5.835 1.00 93.75 106 GLN A C 1
ATOM 882 O O . GLN A 1 106 ? -3.505 6.429 6.875 1.00 93.75 106 GLN A O 1
ATOM 887 N N . LEU A 1 107 ? -3.414 7.541 4.930 1.00 86.88 107 LEU A N 1
ATOM 888 C CA . LEU A 1 107 ? -4.752 8.131 5.050 1.00 86.88 107 LEU A CA 1
ATOM 889 C C . LEU A 1 107 ? -5.863 7.083 4.905 1.00 86.88 107 LEU A C 1
ATOM 891 O O . LEU A 1 107 ? -6.877 7.154 5.605 1.00 86.88 107 LEU A O 1
ATOM 895 N N . TYR A 1 108 ? -5.690 6.106 4.015 1.00 87.38 108 TYR A N 1
ATOM 896 C CA . TYR A 1 108 ? -6.622 4.989 3.881 1.00 87.38 108 TYR A CA 1
ATOM 897 C C . TYR A 1 108 ? -6.615 4.105 5.137 1.00 87.38 108 TYR A C 1
ATOM 899 O O . TYR A 1 108 ? -7.688 3.765 5.642 1.00 87.38 108 TYR A O 1
ATOM 907 N N . ALA A 1 109 ? -5.436 3.814 5.699 1.00 90.88 109 ALA A N 1
ATOM 908 C CA . ALA A 1 109 ? -5.257 3.052 6.935 1.00 90.88 109 ALA A CA 1
ATOM 909 C C . ALA A 1 109 ? -6.066 3.649 8.098 1.00 90.88 109 ALA A C 1
ATOM 911 O O . ALA A 1 109 ? -6.838 2.934 8.740 1.00 90.88 109 ALA A O 1
ATOM 912 N N . ILE A 1 110 ? -5.977 4.970 8.310 1.00 86.25 110 ILE A N 1
ATOM 913 C CA . ILE A 1 110 ? -6.757 5.701 9.329 1.00 86.25 110 ILE A CA 1
ATOM 914 C C . ILE A 1 110 ? -8.250 5.440 9.166 1.00 86.25 110 ILE A C 1
ATOM 916 O O . ILE A 1 110 ? -8.935 5.116 10.137 1.00 86.25 110 ILE A O 1
ATOM 920 N N . GLN A 1 111 ? -8.767 5.560 7.944 1.00 82.12 111 GLN A N 1
ATOM 921 C CA . GLN A 1 111 ? -10.199 5.438 7.684 1.00 82.12 111 GLN A CA 1
ATOM 922 C C . GLN A 1 111 ? -10.707 4.011 7.904 1.00 82.12 111 GLN A C 1
ATOM 924 O O . GLN A 1 111 ? -11.747 3.813 8.542 1.00 82.12 111 GLN A O 1
ATOM 929 N N . VAL A 1 112 ? -9.983 3.003 7.406 1.00 85.00 112 VAL A N 1
ATOM 930 C CA . VAL A 1 112 ? -10.399 1.604 7.572 1.00 85.00 112 VAL A CA 1
ATOM 931 C C . VAL A 1 112 ? -10.275 1.137 9.020 1.00 85.00 112 VAL A C 1
ATOM 933 O O . VAL A 1 112 ? -11.158 0.427 9.503 1.00 85.00 112 VAL A O 1
ATOM 936 N N . LEU A 1 113 ? -9.236 1.574 9.737 1.00 87.50 113 LEU A N 1
ATOM 937 C CA . LEU A 1 113 ? -9.043 1.249 11.148 1.00 87.50 113 LEU A CA 1
ATOM 938 C C . LEU A 1 113 ? -10.084 1.937 12.028 1.00 87.50 113 LEU A C 1
ATOM 940 O O . LEU A 1 113 ? -10.700 1.261 12.846 1.00 87.50 113 LEU A O 1
ATOM 944 N N . SER A 1 114 ? -10.365 3.223 11.801 1.00 82.94 114 SER A N 1
ATOM 945 C CA . SER A 1 114 ? -11.379 3.965 12.565 1.00 82.94 114 SER A CA 1
ATOM 946 C C . SER A 1 114 ? -12.767 3.343 12.420 1.00 82.94 114 SER A C 1
ATOM 948 O O . SER A 1 114 ? -13.474 3.145 13.409 1.00 82.94 114 SER A O 1
ATOM 950 N N . LYS A 1 115 ? -13.159 2.950 11.198 1.00 78.88 115 LYS A N 1
ATOM 951 C CA . LYS A 1 115 ? -14.439 2.258 10.988 1.00 78.88 115 LYS A CA 1
ATOM 952 C C . LYS A 1 115 ? -14.448 0.860 11.606 1.00 78.88 115 LYS A C 1
ATOM 954 O O . LYS A 1 115 ? -15.460 0.455 12.177 1.00 78.88 115 LYS A O 1
ATOM 959 N N . GLY A 1 116 ? -13.348 0.117 11.480 1.00 81.44 116 GLY A N 1
ATOM 960 C CA . GLY A 1 116 ? -13.210 -1.209 12.081 1.00 81.44 116 GLY A CA 1
ATOM 961 C C . GLY A 1 116 ? -13.306 -1.169 13.608 1.00 81.44 116 GLY A C 1
ATOM 962 O O . GLY A 1 116 ? -13.973 -2.021 14.193 1.00 81.44 116 GLY A O 1
ATOM 963 N N . TYR A 1 117 ? -12.698 -0.159 14.231 1.00 83.19 117 TYR A N 1
ATOM 964 C CA . TYR A 1 117 ? -12.744 0.090 15.670 1.00 83.19 117 TYR A CA 1
ATOM 965 C C . TYR A 1 117 ? -14.159 0.450 16.130 1.00 83.19 117 TYR A C 1
ATOM 967 O O . TYR A 1 117 ? -14.715 -0.249 16.974 1.00 83.19 117 TYR A O 1
ATOM 975 N N . ALA A 1 118 ? -14.802 1.436 15.493 1.00 79.31 118 ALA A N 1
ATOM 976 C CA . ALA A 1 118 ? -16.180 1.822 15.816 1.00 79.31 118 ALA A CA 1
ATOM 977 C C . ALA A 1 118 ? -17.162 0.638 15.710 1.00 79.31 118 ALA A C 1
ATOM 979 O O . ALA A 1 118 ? -17.994 0.425 16.589 1.00 79.31 118 ALA A O 1
ATOM 980 N N . LYS A 1 119 ? -17.021 -0.196 14.667 1.00 79.12 119 LYS A N 1
ATOM 981 C CA . LYS A 1 119 ? -17.830 -1.413 14.492 1.00 79.12 119 LYS A CA 1
ATOM 982 C C . LYS A 1 119 ? -17.601 -2.445 15.603 1.00 79.12 119 LYS A C 1
ATOM 984 O O . LYS A 1 119 ? -18.543 -3.145 15.956 1.00 79.12 119 LYS A O 1
ATOM 989 N N . MET A 1 120 ? -16.376 -2.585 16.116 1.00 79.31 120 MET A N 1
ATOM 990 C CA . MET A 1 120 ? -16.051 -3.553 17.172 1.00 79.31 120 MET A CA 1
ATOM 991 C C . MET A 1 120 ? -16.673 -3.177 18.522 1.00 79.31 120 MET A C 1
ATOM 993 O O . MET A 1 120 ? -17.085 -4.077 19.250 1.00 79.31 120 MET A O 1
ATOM 997 N N . TYR A 1 121 ? -16.757 -1.883 18.833 1.00 76.69 121 TYR A N 1
ATOM 998 C CA . TYR A 1 121 ? -17.224 -1.387 20.132 1.00 76.69 121 TYR A CA 1
ATOM 999 C C . TYR A 1 121 ? -18.675 -0.888 20.139 1.00 76.69 121 TYR A C 1
ATOM 1001 O O . TYR A 1 121 ? -19.131 -0.370 21.152 1.00 76.69 121 TYR A O 1
ATOM 1009 N N . GLU A 1 122 ? -19.406 -1.043 19.027 1.00 70.44 122 GLU A N 1
ATOM 1010 C CA . GLU A 1 122 ? -20.758 -0.480 18.842 1.00 70.44 122 GLU A CA 1
ATOM 1011 C C . GLU A 1 122 ? -20.824 1.037 19.120 1.00 70.44 122 GLU A C 1
ATOM 1013 O O . GLU A 1 122 ? -21.883 1.597 19.411 1.00 70.44 122 GLU A O 1
ATOM 1018 N N . GLU A 1 123 ? -19.687 1.725 19.014 1.00 57.62 123 GLU A N 1
ATOM 1019 C CA . GLU A 1 123 ? -19.593 3.163 19.220 1.00 57.62 123 GLU A CA 1
ATOM 1020 C C . GLU A 1 123 ? -20.089 3.900 17.970 1.00 57.62 123 GLU A C 1
ATOM 1022 O O . GLU A 1 123 ? -19.936 3.432 16.834 1.00 57.62 123 GLU A O 1
ATOM 1027 N N . GLN A 1 124 ? -20.686 5.083 18.161 1.00 47.19 124 GLN A N 1
ATOM 1028 C CA . GLN A 1 124 ? -20.902 5.989 17.034 1.00 47.19 124 GLN A CA 1
ATOM 1029 C C . GLN A 1 124 ? -19.552 6.228 16.361 1.00 47.19 124 GLN A C 1
ATOM 1031 O O . GLN A 1 124 ? -18.559 6.456 17.051 1.00 47.19 124 GLN A O 1
ATOM 1036 N N . LEU A 1 125 ? -19.525 6.153 15.023 1.00 48.12 125 LEU A N 1
ATOM 1037 C CA . LEU A 1 125 ? -18.363 6.532 14.221 1.00 48.12 125 LEU A CA 1
ATOM 1038 C C . LEU A 1 125 ? -17.771 7.801 14.827 1.00 48.12 125 LEU A C 1
ATOM 1040 O O . LEU A 1 125 ? -18.428 8.842 14.813 1.00 48.12 125 LEU A O 1
ATOM 1044 N N . PHE A 1 126 ? -16.543 7.712 15.337 1.00 41.25 126 PHE A N 1
ATOM 1045 C CA . PHE A 1 126 ? -15.726 8.899 15.476 1.00 41.25 126 PHE A CA 1
ATOM 1046 C C . PHE A 1 126 ? -15.616 9.455 14.060 1.00 41.25 126 PHE A C 1
ATOM 1048 O O . PHE A 1 126 ? -14.838 8.976 13.233 1.00 41.25 126 PHE A O 1
ATOM 1055 N N . THR A 1 127 ? -16.443 10.447 13.746 1.00 37.09 127 THR A N 1
ATOM 1056 C CA . THR A 1 127 ? -16.069 11.445 12.766 1.00 37.09 127 THR A CA 1
ATOM 1057 C C . THR A 1 127 ? -14.833 12.082 13.368 1.00 37.09 127 THR A C 1
ATOM 1059 O O . THR A 1 127 ? -14.927 12.981 14.200 1.00 37.09 127 THR A O 1
ATOM 1062 N N . LEU A 1 128 ? -13.660 11.540 13.031 1.00 36.78 128 LEU A N 1
ATOM 1063 C CA . LEU A 1 128 ? -12.448 12.326 13.092 1.00 36.78 128 LEU A CA 1
ATOM 1064 C C . LEU A 1 128 ? -12.727 13.493 12.147 1.00 36.78 128 LEU A C 1
ATOM 1066 O O . LEU A 1 128 ? -12.569 13.379 10.932 1.00 36.78 128 LEU A O 1
ATOM 1070 N N . ASP A 1 129 ? -13.224 14.592 12.710 1.00 34.38 129 ASP A N 1
ATOM 1071 C CA . ASP A 1 129 ? -13.071 15.903 12.113 1.00 34.38 129 ASP A CA 1
ATOM 1072 C C . ASP A 1 129 ? -11.562 16.074 11.975 1.00 34.38 129 ASP A C 1
ATOM 1074 O O . ASP A 1 129 ? -10.852 16.394 12.929 1.00 34.38 129 ASP A O 1
ATOM 1078 N N . PHE A 1 130 ? -11.055 15.700 10.803 1.00 37.53 130 PHE A N 1
ATOM 1079 C CA . PHE A 1 130 ? -9.640 15.684 10.493 1.00 37.53 130 PHE A CA 1
ATOM 1080 C C . PHE A 1 130 ? -9.192 17.142 10.380 1.00 37.53 130 PHE A C 1
ATOM 1082 O O . PHE A 1 130 ? -9.151 17.727 9.299 1.00 37.53 130 PHE A O 1
ATOM 1089 N N . ILE A 1 131 ? -8.916 17.776 11.520 1.00 32.59 131 ILE A N 1
ATOM 1090 C CA . ILE A 1 131 ? -8.218 19.053 11.559 1.00 32.59 131 ILE A CA 1
ATOM 1091 C C . ILE A 1 131 ? -6.731 18.719 11.473 1.00 32.59 131 ILE A C 1
ATOM 1093 O O . ILE A 1 131 ? -6.041 18.615 12.483 1.00 32.59 131 ILE A O 1
ATOM 1097 N N . LEU A 1 132 ? -6.238 18.580 10.239 1.00 38.81 132 LEU A N 1
ATOM 1098 C CA . LEU A 1 132 ? -4.830 18.836 9.943 1.00 38.81 132 LEU A CA 1
ATOM 1099 C C . LEU A 1 132 ? -4.562 20.305 10.302 1.00 38.81 132 LEU A C 1
ATOM 1101 O O . LEU A 1 132 ? -4.805 21.216 9.507 1.00 38.81 132 LEU A O 1
ATOM 1105 N N . GLY A 1 133 ? -4.138 20.571 11.537 1.00 32.69 133 GLY A N 1
ATOM 1106 C CA . GLY A 1 133 ? -3.569 21.872 11.882 1.00 32.69 133 GLY A CA 1
ATOM 1107 C C . GLY A 1 133 ? -2.333 22.160 11.017 1.00 32.69 133 GLY A C 1
ATOM 1108 O O . GLY A 1 133 ? -1.800 21.263 10.368 1.00 32.69 133 GLY A O 1
ATOM 1109 N N . PRO A 1 134 ? -1.795 23.390 11.050 1.00 32.91 134 PRO A N 1
ATOM 1110 C CA . PRO A 1 134 ? -2.040 24.480 10.087 1.00 32.91 134 PRO A CA 1
ATOM 1111 C C . PRO A 1 134 ? -1.824 24.158 8.588 1.00 32.91 134 PRO A C 1
ATOM 1113 O O . PRO A 1 134 ? -1.982 25.047 7.746 1.00 32.91 134 PRO A O 1
ATOM 1116 N N . ILE A 1 135 ? -1.493 22.923 8.216 1.00 36.94 135 ILE A N 1
ATOM 1117 C CA . ILE A 1 135 ? -1.440 22.458 6.835 1.00 36.94 135 ILE A CA 1
ATOM 1118 C C . ILE A 1 135 ? -2.880 22.260 6.353 1.00 36.94 135 ILE A C 1
ATOM 1120 O O . ILE A 1 135 ? -3.414 21.156 6.276 1.00 36.94 135 ILE A O 1
ATOM 1124 N N . LYS A 1 136 ? -3.527 23.367 5.967 1.00 35.88 136 LYS A N 1
ATOM 1125 C CA . LYS A 1 136 ? -4.594 23.286 4.968 1.00 35.88 136 LYS A CA 1
ATOM 1126 C C . LYS A 1 136 ? -3.977 22.573 3.770 1.00 35.88 136 LYS A C 1
ATOM 1128 O O . LYS A 1 136 ? -3.175 23.188 3.066 1.00 35.88 136 LYS A O 1
ATOM 1133 N N . ILE A 1 137 ? -4.373 21.331 3.495 1.00 38.62 137 ILE A N 1
ATOM 1134 C CA . ILE A 1 137 ? -4.202 20.772 2.156 1.00 38.62 137 ILE A CA 1
ATOM 1135 C C . ILE A 1 137 ? -5.070 21.653 1.246 1.00 38.62 137 ILE A C 1
ATOM 1137 O O . ILE A 1 137 ? -6.261 21.434 1.068 1.00 38.62 137 ILE A O 1
ATOM 1141 N N . GLN A 1 138 ? -4.495 22.754 0.752 1.00 31.67 138 GLN A N 1
ATOM 1142 C CA . GLN A 1 138 ? -5.175 23.789 -0.036 1.00 31.67 138 GLN A CA 1
ATOM 1143 C C . GLN A 1 138 ? -5.491 23.330 -1.462 1.00 31.67 138 GLN A C 1
ATOM 1145 O O . GLN A 1 138 ? -5.724 24.143 -2.355 1.00 31.67 138 GLN A O 1
ATOM 1150 N N . LYS A 1 139 ? -5.505 22.029 -1.715 1.00 35.22 139 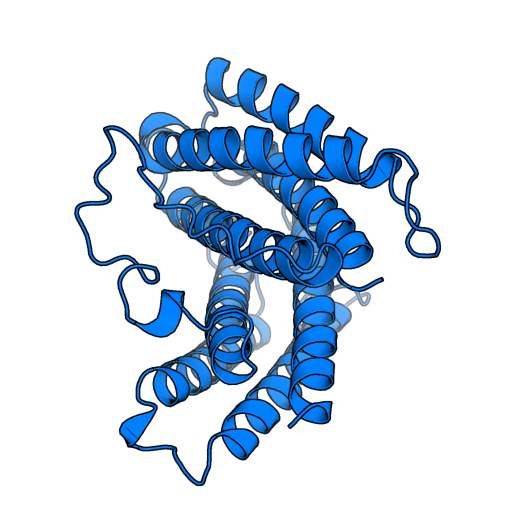LYS A N 1
ATOM 1151 C CA . LYS A 1 139 ? -5.850 21.490 -3.016 1.00 35.22 139 LYS A CA 1
ATOM 1152 C C . LYS A 1 139 ? -6.809 20.351 -2.820 1.00 35.22 139 LYS A C 1
ATOM 1154 O O . LYS A 1 139 ? -6.703 19.603 -1.855 1.00 35.22 139 LYS A O 1
ATOM 1159 N N . GLN A 1 140 ? -7.728 20.244 -3.767 1.00 34.66 140 GLN A N 1
ATOM 1160 C CA . GLN A 1 140 ? -8.476 19.026 -3.956 1.00 34.66 140 GLN A CA 1
ATOM 1161 C C . GLN A 1 140 ? -7.472 17.876 -4.123 1.00 34.66 140 GLN A C 1
ATOM 1163 O O . GLN A 1 140 ? -6.887 17.725 -5.193 1.00 34.66 140 GLN A O 1
ATOM 1168 N N . ASN A 1 141 ? -7.166 17.149 -3.051 1.00 39.00 141 ASN A N 1
ATOM 1169 C CA . ASN A 1 141 ? -6.444 15.888 -3.134 1.00 39.00 141 ASN A CA 1
ATOM 1170 C C . ASN A 1 141 ? -7.478 14.793 -3.438 1.00 39.00 141 ASN A C 1
ATOM 1172 O O . ASN A 1 141 ? -8.683 15.031 -3.371 1.00 39.00 141 ASN A O 1
ATOM 1176 N N . MET A 1 142 ? -7.060 13.581 -3.796 1.00 39.66 142 MET A N 1
ATOM 1177 C CA . MET A 1 142 ? -8.015 12.481 -4.033 1.00 39.66 142 MET A CA 1
ATOM 1178 C C . MET A 1 142 ? -8.947 12.214 -2.831 1.00 39.66 142 MET A C 1
ATOM 1180 O O . MET A 1 142 ? -10.050 11.700 -3.009 1.00 39.66 142 MET A O 1
ATOM 1184 N N . PHE A 1 143 ? -8.539 12.682 -1.646 1.00 43.41 143 PHE A N 1
ATOM 1185 C CA . PHE A 1 143 ? -9.288 12.718 -0.392 1.00 43.41 143 PHE A CA 1
ATOM 1186 C C . PHE A 1 143 ? -10.122 13.999 -0.184 1.00 43.41 143 PHE A C 1
ATOM 1188 O O . PHE A 1 143 ? -10.524 14.310 0.929 1.00 43.41 143 PHE A O 1
ATOM 1195 N N . SER A 1 144 ? -10.393 14.794 -1.214 1.00 41.34 144 SER A N 1
ATOM 1196 C CA . SER A 1 144 ? -11.320 15.934 -1.143 1.00 41.34 144 SER A CA 1
ATOM 1197 C C . SER A 1 144 ? -12.583 15.698 -1.967 1.00 41.34 144 SER A C 1
ATOM 1199 O O . SER A 1 144 ? -13.408 16.600 -2.115 1.00 41.34 144 SER A O 1
ATOM 1201 N N . THR A 1 145 ? -12.693 14.529 -2.597 1.00 40.72 145 THR A N 1
ATOM 1202 C CA . THR A 1 145 ? -13.884 14.122 -3.336 1.00 40.72 145 THR A CA 1
ATOM 1203 C C . THR A 1 145 ? -14.817 13.366 -2.393 1.00 40.72 145 THR A C 1
ATOM 1205 O O . THR A 1 145 ? -14.397 12.802 -1.383 1.00 40.72 145 THR A O 1
ATOM 1208 N N . THR A 1 146 ? -16.107 13.334 -2.713 1.00 42.12 146 THR A N 1
ATOM 1209 C CA . THR A 1 146 ? -17.162 12.608 -1.982 1.00 42.12 146 THR A CA 1
ATOM 1210 C C . THR A 1 146 ? -16.881 11.105 -1.771 1.00 42.12 146 THR A C 1
ATOM 1212 O O . THR A 1 146 ? -17.582 10.462 -0.991 1.00 42.12 146 THR A O 1
ATOM 1215 N N . LEU A 1 147 ? -15.820 10.553 -2.375 1.00 45.66 147 LEU A N 1
ATOM 1216 C CA . LEU A 1 147 ? -15.298 9.198 -2.157 1.00 45.66 147 LEU A CA 1
ATOM 1217 C C . LEU A 1 147 ? -14.636 8.989 -0.778 1.00 45.66 147 LEU A C 1
ATOM 1219 O O . LEU A 1 147 ? -14.503 7.844 -0.346 1.00 45.66 147 LEU A O 1
ATOM 1223 N N . ASN A 1 148 ? -14.334 10.063 -0.037 1.00 47.69 148 ASN A N 1
ATOM 1224 C CA . ASN A 1 148 ? -13.818 10.008 1.341 1.00 47.69 148 ASN A CA 1
ATOM 1225 C C . ASN A 1 148 ? -14.747 9.337 2.357 1.00 47.69 148 ASN A C 1
ATOM 1227 O O . ASN A 1 148 ? -14.307 8.902 3.412 1.00 47.69 148 ASN A O 1
ATOM 1231 N N . THR A 1 149 ? -16.047 9.272 2.083 1.00 49.50 149 THR A N 1
ATOM 1232 C CA . THR A 1 149 ? -17.010 8.706 3.045 1.00 49.50 149 THR A CA 1
ATOM 1233 C C . THR A 1 149 ? -17.224 7.203 2.855 1.00 49.50 149 THR A C 1
ATOM 1235 O O . THR A 1 149 ? -17.874 6.564 3.679 1.00 49.50 149 THR A O 1
ATOM 1238 N N . ASN A 1 150 ? -16.642 6.616 1.800 1.00 62.88 150 ASN A N 1
ATOM 1239 C CA . ASN A 1 150 ? -16.994 5.281 1.321 1.00 62.88 150 ASN A CA 1
ATOM 1240 C C . ASN A 1 150 ? -15.796 4.359 1.055 1.00 62.88 150 ASN A C 1
ATOM 1242 O O . ASN A 1 150 ? -16.001 3.296 0.474 1.00 62.88 150 ASN A O 1
ATOM 1246 N N . VAL A 1 151 ? -14.574 4.679 1.497 1.00 69.69 151 VAL A N 1
ATOM 1247 C CA . VAL A 1 151 ? -13.372 3.842 1.241 1.00 69.69 151 VAL A CA 1
ATOM 1248 C C . VAL A 1 151 ? -13.474 2.406 1.777 1.00 69.69 151 VAL A C 1
ATOM 1250 O O . VAL A 1 151 ? -12.767 1.514 1.336 1.00 69.69 151 VAL A O 1
ATOM 1253 N N . THR A 1 152 ? -14.402 2.166 2.701 1.00 74.69 152 THR A N 1
ATOM 1254 C CA . THR A 1 152 ? -14.725 0.853 3.286 1.00 74.69 152 THR A CA 1
ATOM 1255 C C . THR A 1 152 ? -15.937 0.173 2.641 1.00 74.69 152 THR A C 1
ATOM 1257 O O . THR A 1 152 ? -16.333 -0.912 3.057 1.00 74.69 152 THR A O 1
ATOM 1260 N N . SER A 1 153 ? -16.581 0.822 1.671 1.00 83.88 153 SER A N 1
ATOM 1261 C CA . SER A 1 153 ? -17.562 0.187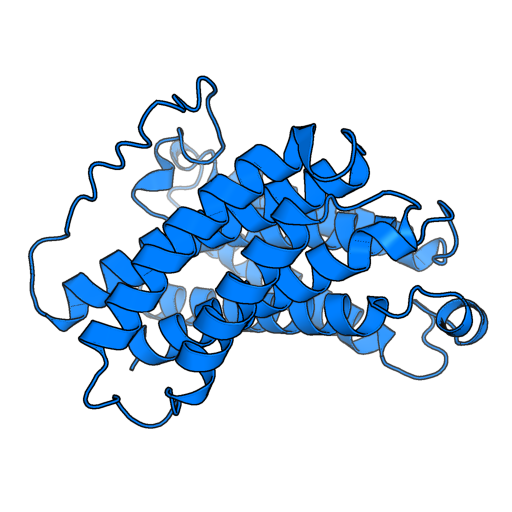 0.787 1.00 83.88 153 SER A CA 1
ATOM 1262 C C . SER A 1 153 ? -16.834 -0.568 -0.322 1.00 83.88 153 SER A C 1
ATOM 1264 O O . SER A 1 153 ? -15.690 -0.243 -0.637 1.00 83.88 153 SER A O 1
ATOM 1266 N N . LEU A 1 154 ? -17.507 -1.520 -0.975 1.00 87.31 154 LEU A N 1
ATOM 1267 C CA . LEU A 1 154 ? -16.922 -2.228 -2.116 1.00 87.31 154 LEU A CA 1
ATOM 1268 C C . LEU A 1 154 ? -16.431 -1.262 -3.205 1.00 87.31 154 LEU A C 1
ATOM 1270 O O . LEU A 1 154 ? -15.323 -1.413 -3.713 1.00 87.31 154 LEU A O 1
ATOM 1274 N N . ILE A 1 155 ? -17.236 -0.249 -3.534 1.00 87.31 155 ILE A N 1
ATOM 1275 C CA . ILE A 1 155 ? -16.921 0.731 -4.580 1.00 87.31 155 ILE A CA 1
ATOM 1276 C C . ILE A 1 155 ? -15.709 1.575 -4.185 1.00 87.31 155 ILE A C 1
ATOM 1278 O O . ILE A 1 155 ? -14.776 1.702 -4.973 1.00 87.31 155 ILE A O 1
ATOM 1282 N N . GLY A 1 156 ? -15.696 2.120 -2.966 1.00 84.88 156 GLY A N 1
ATOM 1283 C CA . GLY A 1 156 ? -14.592 2.966 -2.512 1.00 84.88 156 GLY A CA 1
ATOM 1284 C C . GLY A 1 156 ? -13.286 2.195 -2.327 1.00 84.88 156 GLY A C 1
ATOM 1285 O O . GLY A 1 156 ? -12.240 2.694 -2.734 1.00 84.88 156 GLY A O 1
ATOM 1286 N N . ALA A 1 157 ? -13.339 0.966 -1.803 1.00 88.69 157 ALA A N 1
ATOM 1287 C CA . ALA A 1 157 ? -12.166 0.101 -1.695 1.00 88.69 157 ALA A CA 1
ATOM 1288 C C . ALA A 1 157 ? -11.609 -0.247 -3.082 1.00 88.69 157 ALA A C 1
ATOM 1290 O O . ALA A 1 157 ? -10.415 -0.099 -3.321 1.00 88.69 157 ALA A O 1
ATOM 1291 N N . THR A 1 158 ? -12.472 -0.637 -4.027 1.00 92.06 158 THR A N 1
ATOM 1292 C CA . THR A 1 158 ? -12.048 -0.954 -5.402 1.00 92.06 158 THR A CA 1
ATOM 1293 C C . THR A 1 158 ? -11.466 0.276 -6.105 1.00 92.06 158 THR A C 1
ATOM 1295 O O . THR A 1 158 ? -10.441 0.178 -6.775 1.00 92.06 158 THR A O 1
ATOM 1298 N N . TYR A 1 159 ? -12.069 1.454 -5.914 1.00 90.44 159 TYR A N 1
ATOM 1299 C CA . TYR A 1 159 ? -11.552 2.716 -6.446 1.00 90.44 159 TYR A CA 1
ATOM 1300 C C . TYR A 1 159 ? -10.149 3.015 -5.905 1.00 90.44 159 TYR A C 1
ATOM 1302 O O . TYR A 1 159 ? -9.238 3.266 -6.694 1.00 90.44 159 TYR A O 1
ATOM 1310 N N . PHE A 1 160 ? -9.961 2.939 -4.585 1.00 90.12 160 PHE A N 1
ATOM 1311 C CA . PHE A 1 160 ? -8.672 3.190 -3.945 1.00 90.12 160 PHE A CA 1
ATOM 1312 C C . PHE A 1 160 ? -7.601 2.212 -4.436 1.00 90.12 160 PHE A C 1
ATOM 1314 O O . PHE A 1 160 ? -6.585 2.636 -4.980 1.00 90.12 160 PHE A O 1
ATOM 1321 N N . TRP A 1 161 ? -7.860 0.907 -4.340 1.00 94.38 161 TRP A N 1
ATOM 1322 C CA . TRP A 1 161 ? -6.879 -0.104 -4.730 1.00 94.38 161 TRP A CA 1
ATOM 1323 C C . TRP A 1 161 ? -6.588 -0.097 -6.231 1.00 94.38 161 TRP A C 1
ATOM 1325 O O . TRP A 1 161 ? -5.480 -0.444 -6.627 1.00 94.38 161 TRP A O 1
ATOM 1335 N N . SER A 1 162 ? -7.512 0.365 -7.082 1.00 94.69 162 SER A N 1
ATOM 1336 C CA . SER A 1 162 ? -7.208 0.595 -8.500 1.00 94.69 162 SER A CA 1
ATOM 1337 C C . SER A 1 162 ? -6.198 1.731 -8.725 1.00 94.69 162 SER A C 1
ATOM 1339 O O . SER A 1 162 ? -5.362 1.610 -9.614 1.00 94.69 162 SER A O 1
ATOM 1341 N N . LEU A 1 163 ? -6.201 2.792 -7.905 1.00 91.75 163 LEU A N 1
ATOM 1342 C CA . LEU A 1 163 ? -5.174 3.848 -7.971 1.00 91.75 163 LEU A CA 1
ATOM 1343 C C . LEU A 1 163 ? -3.822 3.315 -7.532 1.00 91.75 163 LEU A C 1
ATOM 1345 O O . LEU A 1 163 ? -2.857 3.414 -8.282 1.00 91.75 163 LEU A O 1
ATOM 1349 N N . ILE A 1 164 ? -3.792 2.694 -6.355 1.00 93.25 164 ILE A N 1
ATOM 1350 C CA . ILE A 1 164 ? -2.587 2.104 -5.773 1.00 93.25 164 ILE A CA 1
ATOM 1351 C C . ILE A 1 164 ? -1.943 1.112 -6.749 1.00 93.25 164 ILE A C 1
ATOM 1353 O O . ILE A 1 164 ? -0.760 1.204 -7.062 1.00 93.25 164 ILE A O 1
ATOM 1357 N N . SER A 1 165 ? -2.746 0.243 -7.364 1.00 96.00 165 SER A N 1
ATOM 1358 C CA . SER A 1 165 ? -2.250 -0.715 -8.358 1.00 96.00 165 SER A CA 1
ATOM 1359 C C . SER A 1 165 ? -1.691 -0.035 -9.614 1.00 96.00 165 SER A C 1
ATOM 1361 O O . SER A 1 165 ? -0.690 -0.488 -10.170 1.00 96.00 165 SER A O 1
ATOM 1363 N N . ALA A 1 166 ? -2.288 1.073 -10.065 1.00 93.56 166 ALA A N 1
ATOM 1364 C CA . ALA A 1 166 ? -1.741 1.861 -11.167 1.00 93.56 166 ALA A CA 1
ATOM 1365 C C . ALA A 1 166 ? -0.416 2.551 -10.781 1.00 93.56 166 ALA A C 1
ATOM 1367 O O . ALA A 1 166 ? 0.518 2.575 -11.589 1.00 93.56 166 ALA A O 1
ATOM 1368 N N . GLU A 1 167 ? -0.293 3.065 -9.558 1.00 91.56 167 GLU A N 1
ATOM 1369 C CA . GLU A 1 167 ? 0.944 3.661 -9.038 1.00 91.56 167 GLU A CA 1
ATOM 1370 C C . GLU A 1 167 ? 2.062 2.617 -8.922 1.00 91.56 167 GLU A C 1
ATOM 1372 O O . GLU A 1 167 ? 3.157 2.850 -9.437 1.00 91.56 167 GLU A O 1
ATOM 1377 N N . HIS A 1 168 ? 1.773 1.417 -8.406 1.00 93.31 168 HIS A N 1
ATOM 1378 C CA . HIS A 1 168 ? 2.730 0.307 -8.316 1.00 93.31 168 HIS A CA 1
ATOM 1379 C C . HIS A 1 168 ? 3.382 -0.036 -9.648 1.00 93.31 168 HIS A C 1
ATOM 1381 O O . HIS A 1 168 ? 4.595 -0.236 -9.717 1.00 93.31 168 HIS A O 1
ATOM 1387 N N . THR A 1 169 ? 2.607 -0.062 -10.736 1.00 91.19 169 THR A N 1
ATOM 1388 C CA . THR A 1 169 ? 3.187 -0.312 -12.064 1.00 91.19 169 THR A CA 1
ATOM 1389 C C . THR A 1 169 ? 4.214 0.751 -12.468 1.00 91.19 169 THR A C 1
ATOM 1391 O O . THR A 1 169 ? 5.188 0.427 -13.147 1.00 91.19 169 THR A O 1
ATOM 1394 N N . SER A 1 170 ? 4.023 2.003 -12.035 1.00 84.50 170 SER A N 1
ATOM 1395 C CA . SER A 1 170 ? 4.940 3.115 -12.311 1.00 84.50 170 SER A CA 1
ATOM 1396 C C . SER A 1 170 ? 6.146 3.083 -11.375 1.00 84.50 170 SER A C 1
ATOM 1398 O O . SER A 1 170 ? 7.270 3.233 -11.845 1.00 84.50 170 SER A O 1
ATOM 1400 N N . ILE A 1 171 ? 5.940 2.791 -10.087 1.00 84.62 171 ILE A N 1
ATOM 1401 C CA . ILE A 1 171 ? 7.020 2.592 -9.111 1.00 84.62 171 ILE A CA 1
ATOM 1402 C C . ILE A 1 171 ? 7.969 1.503 -9.615 1.00 84.62 171 ILE A C 1
ATOM 1404 O O . ILE A 1 171 ? 9.158 1.759 -9.765 1.00 84.62 171 ILE A O 1
ATOM 1408 N N . ILE A 1 172 ? 7.450 0.329 -9.990 1.00 85.94 172 ILE A N 1
ATOM 1409 C CA . ILE A 1 172 ? 8.253 -0.781 -10.529 1.00 85.94 172 ILE A CA 1
ATOM 1410 C C . ILE A 1 172 ? 9.021 -0.366 -11.788 1.00 85.94 172 ILE A C 1
ATOM 1412 O O . ILE A 1 172 ? 10.196 -0.710 -11.928 1.00 85.94 172 ILE A O 1
ATOM 1416 N N . ALA A 1 173 ? 8.383 0.379 -12.695 1.00 78.06 173 ALA A N 1
ATOM 1417 C CA . ALA A 1 173 ? 9.035 0.868 -13.907 1.00 78.06 173 ALA A CA 1
ATOM 1418 C C . ALA A 1 173 ? 10.197 1.837 -13.609 1.00 78.06 173 ALA A C 1
ATOM 1420 O O . ALA A 1 173 ? 11.169 1.864 -14.364 1.00 78.06 173 ALA A O 1
ATOM 1421 N N . ASN A 1 174 ? 10.113 2.577 -12.499 1.00 70.81 174 ASN A N 1
ATOM 1422 C CA . ASN A 1 174 ? 11.043 3.639 -12.115 1.00 70.81 174 ASN A CA 1
ATOM 1423 C C . ASN A 1 174 ? 12.076 3.220 -11.051 1.00 70.81 174 ASN A C 1
ATOM 1425 O O . ASN A 1 174 ? 12.954 4.014 -10.720 1.00 70.81 174 ASN A O 1
ATOM 1429 N N . VAL A 1 175 ? 12.013 1.997 -10.502 1.00 63.34 175 VAL A N 1
ATOM 1430 C CA . VAL A 1 175 ? 12.917 1.570 -9.413 1.00 63.34 175 VAL A CA 1
ATOM 1431 C C . VAL A 1 175 ? 14.392 1.543 -9.845 1.00 63.34 175 VAL A C 1
ATOM 1433 O O . VAL A 1 175 ? 15.267 1.671 -8.994 1.00 63.34 175 VAL A O 1
ATOM 1436 N N . SER A 1 176 ? 14.721 1.449 -11.139 1.00 53.97 176 SER A N 1
ATOM 1437 C CA . SER A 1 176 ? 16.118 1.551 -11.586 1.00 53.97 176 SER A CA 1
ATOM 1438 C C . SER A 1 176 ? 16.507 3.011 -11.879 1.00 53.97 176 SER A C 1
ATOM 1440 O O . SER A 1 176 ? 15.858 3.645 -12.706 1.00 53.97 176 SER A O 1
ATOM 1442 N N . PRO A 1 177 ? 17.599 3.543 -11.289 1.00 48.28 177 PRO A N 1
ATOM 1443 C CA . PRO A 1 177 ? 18.097 4.902 -11.555 1.00 48.28 177 PRO A CA 1
ATOM 1444 C C . PRO A 1 177 ? 18.647 5.080 -12.980 1.00 48.28 177 PRO A C 1
ATOM 1446 O O . PRO A 1 177 ? 19.058 6.173 -13.365 1.00 48.28 177 PRO A O 1
ATOM 1449 N N . ILE A 1 178 ? 18.663 4.004 -13.766 1.00 47.22 178 ILE A N 1
ATOM 1450 C CA . ILE A 1 178 ? 18.894 4.026 -15.200 1.00 47.22 178 ILE A CA 1
ATOM 1451 C C . ILE A 1 178 ? 17.528 3.783 -15.832 1.00 47.22 178 ILE A C 1
ATOM 1453 O O . ILE A 1 178 ? 17.056 2.644 -15.895 1.00 47.22 178 ILE A O 1
ATOM 1457 N N . GLU A 1 179 ? 16.880 4.863 -16.271 1.00 46.41 179 GLU A N 1
ATOM 1458 C CA . GLU A 1 179 ? 15.728 4.782 -17.165 1.00 46.41 179 GLU A CA 1
ATOM 1459 C C . GLU A 1 179 ? 16.066 3.758 -18.268 1.00 46.41 179 GLU A C 1
ATOM 1461 O O . GLU A 1 179 ? 16.997 3.986 -19.037 1.00 46.41 179 GLU A O 1
ATOM 1466 N N . SER A 1 180 ? 15.346 2.625 -18.316 1.00 56.50 180 SER A N 1
ATOM 1467 C CA . SER A 1 180 ? 15.389 1.552 -19.341 1.00 56.50 180 SER A CA 1
ATOM 1468 C C . SER A 1 180 ? 16.182 0.245 -19.115 1.00 56.50 180 SER A C 1
ATOM 1470 O O . SER A 1 180 ? 16.433 -0.469 -20.084 1.00 56.50 180 SER A O 1
ATOM 1472 N N . ASN A 1 181 ? 16.478 -0.189 -17.884 1.00 67.31 181 ASN A N 1
ATOM 1473 C CA . ASN A 1 181 ? 17.017 -1.557 -17.701 1.00 67.31 181 ASN A CA 1
ATOM 1474 C C . ASN A 1 181 ? 15.963 -2.680 -17.728 1.00 67.31 181 ASN A 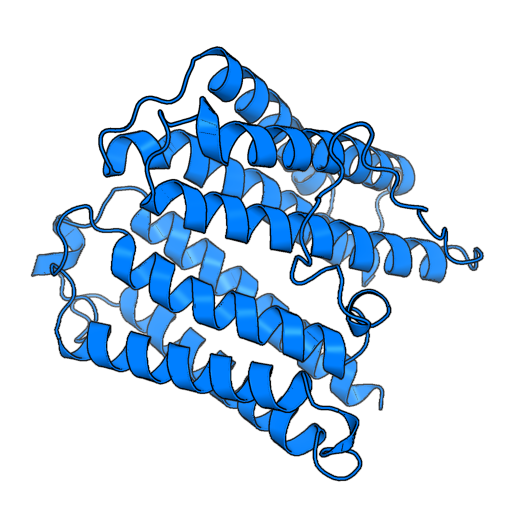C 1
ATOM 1476 O O . ASN A 1 181 ? 16.327 -3.852 -17.821 1.00 67.31 181 ASN A O 1
ATOM 1480 N N . LEU A 1 182 ? 14.664 -2.366 -17.656 1.00 81.56 182 LEU A N 1
ATOM 1481 C CA . LEU A 1 182 ? 13.628 -3.388 -17.821 1.00 81.56 182 LEU A CA 1
ATOM 1482 C C . LEU A 1 182 ? 13.448 -3.749 -19.307 1.00 81.56 182 LEU A C 1
ATOM 1484 O O . LEU A 1 182 ? 13.486 -2.861 -20.160 1.00 81.56 182 LEU A O 1
ATOM 1488 N N . PRO A 1 183 ? 13.194 -5.028 -19.644 1.00 87.19 183 PRO A N 1
ATOM 1489 C CA . PRO A 1 183 ? 12.890 -5.422 -21.016 1.00 87.19 183 PRO A CA 1
ATOM 1490 C C . PRO A 1 183 ? 11.656 -4.685 -21.553 1.00 87.19 183 PRO A C 1
ATOM 1492 O O . PRO A 1 183 ? 10.692 -4.481 -20.816 1.00 87.19 183 PRO A O 1
ATOM 1495 N N . VAL A 1 184 ? 11.628 -4.390 -22.859 1.00 88.44 184 VAL A N 1
ATOM 1496 C CA . VAL A 1 184 ? 10.480 -3.730 -23.523 1.00 88.44 184 VAL A CA 1
ATOM 1497 C C . VAL A 1 184 ? 9.165 -4.470 -23.259 1.00 88.44 184 VAL A C 1
ATOM 1499 O O . VAL A 1 184 ? 8.140 -3.857 -22.979 1.00 88.44 184 VAL A O 1
ATOM 1502 N N . ILE A 1 185 ? 9.198 -5.807 -23.268 1.00 89.69 185 ILE A N 1
ATOM 1503 C CA . ILE A 1 185 ? 8.023 -6.633 -22.953 1.00 89.69 185 ILE A CA 1
ATOM 1504 C C . ILE A 1 185 ? 7.461 -6.343 -21.552 1.00 89.69 185 ILE A C 1
ATOM 1506 O O . ILE A 1 185 ? 6.250 -6.401 -21.343 1.00 89.69 185 ILE A O 1
ATOM 1510 N N . THR A 1 186 ? 8.330 -6.010 -20.603 1.00 90.06 186 THR A N 1
ATOM 1511 C CA . THR A 1 186 ? 7.982 -5.718 -19.213 1.00 90.06 186 THR A CA 1
ATOM 1512 C C . THR A 1 186 ? 7.429 -4.314 -19.080 1.00 90.06 186 THR A C 1
ATOM 1514 O O . THR A 1 186 ? 6.365 -4.144 -18.492 1.00 90.06 186 THR A O 1
ATOM 1517 N N . THR A 1 187 ? 8.084 -3.319 -19.680 1.00 88.69 187 THR A N 1
ATOM 1518 C CA . THR A 1 187 ? 7.605 -1.929 -19.666 1.00 88.69 187 THR A CA 1
ATOM 1519 C C . THR A 1 187 ? 6.265 -1.778 -20.389 1.00 88.69 187 THR A C 1
ATOM 1521 O O . THR A 1 187 ? 5.378 -1.071 -19.904 1.00 88.69 187 THR A O 1
ATOM 1524 N N . ASP A 1 188 ? 6.069 -2.491 -21.502 1.00 90.81 188 ASP A N 1
ATOM 1525 C CA . ASP A 1 188 ? 4.801 -2.516 -22.238 1.00 90.81 188 ASP A CA 1
ATOM 1526 C C . ASP A 1 188 ? 3.682 -3.136 -21.403 1.00 90.81 188 ASP A C 1
ATOM 1528 O O . ASP A 1 188 ? 2.549 -2.648 -21.405 1.00 90.81 188 ASP A O 1
ATOM 1532 N N . LEU A 1 189 ? 3.981 -4.222 -20.685 1.00 91.81 189 LEU A N 1
ATOM 1533 C CA . LEU A 1 189 ? 3.002 -4.890 -19.837 1.00 91.81 189 LEU A CA 1
ATOM 1534 C C . LEU A 1 189 ? 2.632 -4.037 -18.617 1.00 91.81 189 LEU A C 1
ATOM 1536 O O . LEU A 1 189 ? 1.443 -3.872 -18.353 1.00 91.81 189 LEU A O 1
ATOM 1540 N N . LEU A 1 190 ? 3.614 -3.435 -17.936 1.00 92.69 190 LEU A N 1
ATOM 1541 C CA . LEU A 1 190 ? 3.373 -2.485 -16.841 1.00 92.69 190 LEU A CA 1
ATOM 1542 C C . LEU A 1 190 ? 2.513 -1.308 -17.318 1.00 92.69 190 LEU A C 1
ATOM 1544 O O . LEU A 1 190 ? 1.536 -0.954 -16.665 1.00 92.69 190 LEU A O 1
ATOM 1548 N N . THR A 1 191 ? 2.803 -0.759 -18.501 1.00 92.31 191 THR A N 1
ATOM 1549 C CA . THR A 1 191 ? 2.012 0.331 -19.093 1.00 92.31 191 THR A CA 1
ATOM 1550 C C . THR A 1 191 ? 0.572 -0.095 -19.377 1.00 92.31 191 THR A C 1
ATOM 1552 O O . THR A 1 191 ? -0.358 0.651 -19.069 1.00 92.31 191 THR A O 1
ATOM 1555 N N . LYS A 1 192 ? 0.362 -1.298 -19.928 1.00 95.38 192 LYS A N 1
ATOM 1556 C CA . LYS A 1 192 ? -0.984 -1.841 -20.177 1.00 95.38 192 LYS A CA 1
ATOM 1557 C C . LYS A 1 192 ? -1.768 -2.035 -18.882 1.00 95.38 192 LYS A C 1
ATOM 1559 O O . LYS A 1 192 ? -2.926 -1.627 -18.822 1.00 95.38 192 LYS A O 1
ATOM 1564 N N . LEU A 1 193 ? -1.143 -2.616 -17.858 1.00 96.06 193 LEU A N 1
ATOM 1565 C CA . LEU A 1 193 ? -1.764 -2.811 -16.546 1.00 96.06 193 LEU A CA 1
ATOM 1566 C C . LEU A 1 193 ? -2.117 -1.473 -15.897 1.00 96.06 193 LEU A C 1
ATOM 1568 O O . LEU A 1 193 ? -3.250 -1.299 -15.458 1.00 96.06 193 LEU A O 1
ATOM 1572 N N . ARG A 1 194 ? -1.209 -0.491 -15.940 1.00 94.88 194 ARG A N 1
ATOM 1573 C CA . ARG A 1 194 ? -1.469 0.877 -15.473 1.00 94.88 194 ARG A CA 1
ATOM 1574 C C . ARG A 1 194 ? -2.719 1.469 -16.105 1.00 94.88 194 ARG A C 1
ATOM 1576 O O . ARG A 1 194 ? -3.598 1.973 -15.414 1.00 94.88 194 ARG A O 1
ATOM 1583 N N . SER A 1 195 ? -2.804 1.408 -17.434 1.00 95.94 195 SER A N 1
ATOM 1584 C CA . SER A 1 195 ? -3.956 1.918 -18.176 1.00 95.94 195 SER A CA 1
ATOM 1585 C C . SER A 1 195 ? -5.245 1.178 -17.816 1.00 95.94 195 SER A C 1
ATOM 1587 O O . SER A 1 195 ? -6.291 1.815 -17.711 1.00 95.94 195 SER A O 1
ATOM 1589 N N . ALA A 1 196 ? -5.180 -0.136 -17.597 1.00 97.31 196 ALA A N 1
ATOM 1590 C CA . ALA A 1 196 ? -6.335 -0.938 -17.209 1.00 97.31 196 ALA A CA 1
ATOM 1591 C C . ALA A 1 196 ? -6.834 -0.594 -15.794 1.00 97.31 196 ALA A C 1
ATOM 1593 O O . ALA A 1 196 ? -8.029 -0.366 -15.608 1.00 97.31 196 ALA A O 1
ATOM 1594 N N . PHE A 1 197 ? -5.932 -0.460 -14.819 1.00 97.12 197 PHE A N 1
ATOM 1595 C CA . PHE A 1 197 ? -6.280 -0.018 -13.468 1.00 97.12 197 PHE A CA 1
ATOM 1596 C C . PHE A 1 197 ? -6.835 1.414 -13.448 1.00 97.12 197 PHE A C 1
ATOM 1598 O O . PHE A 1 197 ? -7.872 1.663 -12.836 1.00 97.12 197 PHE A O 1
ATOM 1605 N N . ASN A 1 198 ? -6.242 2.337 -14.213 1.00 92.38 198 ASN A N 1
ATOM 1606 C CA . ASN A 1 198 ? -6.785 3.689 -14.382 1.00 92.38 198 ASN A CA 1
ATOM 1607 C C . ASN A 1 198 ? -8.189 3.689 -15.004 1.00 92.38 198 ASN A C 1
ATOM 1609 O O . ASN A 1 198 ? -9.007 4.551 -14.687 1.00 92.38 198 ASN A O 1
ATOM 1613 N N . HIS A 1 199 ? -8.499 2.728 -15.878 1.00 92.69 199 HIS A N 1
ATOM 1614 C CA . HIS A 1 199 ? -9.840 2.595 -16.443 1.00 92.69 199 HIS A CA 1
ATOM 1615 C C . HIS A 1 199 ? -10.869 2.153 -15.392 1.00 92.69 199 HIS A C 1
ATOM 1617 O O . HIS A 1 199 ? -11.963 2.715 -15.346 1.00 92.69 199 HIS A O 1
ATOM 1623 N N . VAL A 1 200 ? -10.510 1.203 -14.519 1.00 92.56 200 VAL A N 1
ATOM 1624 C CA . VAL A 1 200 ? -11.328 0.827 -13.349 1.00 92.56 200 VAL A CA 1
ATOM 1625 C C . VAL A 1 200 ? -11.575 2.050 -12.470 1.00 92.56 200 VAL A C 1
ATOM 1627 O O . VAL A 1 200 ? -12.723 2.348 -12.139 1.00 92.56 200 VAL A O 1
ATOM 1630 N N . ASN A 1 201 ? -10.514 2.791 -12.146 1.00 88.12 201 ASN A N 1
ATOM 1631 C CA . ASN A 1 201 ? -10.610 3.994 -11.334 1.00 88.12 201 ASN A CA 1
ATOM 1632 C C . ASN A 1 201 ? -11.583 5.024 -11.931 1.00 88.12 201 ASN A C 1
ATOM 1634 O O . ASN A 1 201 ? -12.513 5.477 -11.262 1.00 88.12 201 ASN A O 1
ATOM 1638 N N . TYR A 1 202 ? -11.392 5.346 -13.212 1.00 87.06 202 TYR A N 1
ATOM 1639 C CA . TYR A 1 202 ? -12.205 6.315 -13.939 1.00 87.06 202 TYR A CA 1
ATOM 1640 C C . TYR A 1 202 ? -13.674 5.897 -14.044 1.00 87.06 202 TYR A C 1
ATOM 1642 O O . TYR A 1 202 ? -14.575 6.740 -14.011 1.00 87.06 202 TYR A O 1
ATOM 1650 N N . ALA A 1 203 ? -13.938 4.595 -14.176 1.00 87.19 203 ALA A N 1
ATOM 1651 C CA . ALA A 1 203 ? -15.296 4.090 -14.103 1.00 87.19 203 ALA A CA 1
ATOM 1652 C C . ALA A 1 203 ? -15.880 4.432 -12.721 1.00 87.19 203 ALA A C 1
ATOM 1654 O O . ALA A 1 203 ? -16.842 5.191 -12.621 1.00 87.19 203 ALA A O 1
ATOM 1655 N N . LEU A 1 204 ? -15.244 3.983 -11.641 1.00 85.06 204 LEU A N 1
ATOM 1656 C CA . LEU A 1 204 ? -15.766 4.152 -10.281 1.00 85.06 204 LEU A CA 1
ATOM 1657 C C . LEU A 1 204 ? -15.856 5.620 -9.818 1.00 85.06 204 LEU A C 1
ATOM 1659 O O . LEU A 1 204 ? -16.686 5.926 -8.963 1.00 85.06 204 LEU A O 1
ATOM 1663 N N . SER A 1 205 ? -15.091 6.547 -10.409 1.00 80.25 205 SER A N 1
ATOM 1664 C CA . SER A 1 205 ? -15.219 7.988 -10.133 1.00 80.25 205 SER A CA 1
ATOM 1665 C C . SER A 1 205 ? -16.514 8.616 -10.670 1.00 80.25 205 SER A C 1
ATOM 1667 O O . SER A 1 205 ? -16.839 9.745 -10.315 1.00 80.25 205 SER A O 1
ATOM 1669 N N . ASN A 1 206 ? -17.246 7.921 -11.547 1.00 76.62 206 ASN A N 1
ATOM 1670 C CA . ASN A 1 206 ? -18.464 8.400 -12.206 1.00 76.62 206 ASN A CA 1
ATOM 1671 C C . ASN A 1 206 ? -19.673 7.513 -11.857 1.00 76.62 206 ASN A C 1
ATOM 1673 O O . ASN A 1 206 ? -20.358 7.001 -12.745 1.00 76.62 206 ASN A O 1
ATOM 1677 N N . ILE A 1 207 ? -19.928 7.322 -10.559 1.00 64.69 207 ILE A N 1
ATOM 1678 C CA . ILE A 1 207 ? -20.902 6.347 -10.039 1.00 64.69 207 ILE A CA 1
ATOM 1679 C C . ILE A 1 207 ? -22.331 6.526 -10.585 1.00 64.69 207 ILE A C 1
ATOM 1681 O O . ILE A 1 207 ? -23.008 5.532 -10.843 1.00 64.69 207 ILE A O 1
ATOM 1685 N N . ASP A 1 208 ? -22.749 7.766 -10.870 1.00 66.38 208 ASP A N 1
ATOM 1686 C CA . ASP A 1 208 ? -24.070 8.094 -11.436 1.00 66.38 208 ASP A CA 1
ATOM 1687 C C . ASP A 1 208 ? -24.327 7.431 -12.803 1.00 66.38 208 ASP A C 1
ATOM 1689 O O . ASP A 1 208 ? -25.468 7.333 -13.250 1.00 66.38 208 ASP A O 1
ATOM 1693 N N . LYS A 1 209 ? -23.273 6.956 -13.480 1.00 64.94 209 LYS A N 1
ATOM 1694 C CA . LYS A 1 209 ? -23.355 6.258 -14.772 1.00 64.94 209 LYS A CA 1
ATOM 1695 C C . LYS A 1 209 ? -23.297 4.730 -14.657 1.00 64.94 209 LYS A C 1
ATOM 1697 O O . LYS A 1 209 ? -23.346 4.063 -15.686 1.00 64.94 209 LYS A O 1
ATOM 1702 N N . ILE A 1 210 ? -23.150 4.171 -13.451 1.00 66.12 210 ILE A N 1
ATOM 1703 C CA . ILE A 1 210 ? -22.763 2.759 -13.240 1.00 66.12 210 ILE A CA 1
ATOM 1704 C C . ILE A 1 210 ? -23.765 1.996 -12.350 1.00 66.12 210 ILE A C 1
ATOM 1706 O O . ILE A 1 210 ? -23.515 0.851 -11.984 1.00 66.12 210 ILE A O 1
ATOM 1710 N N . ALA A 1 211 ? -24.934 2.576 -12.050 1.00 59.50 211 ALA A N 1
ATOM 1711 C CA . ALA A 1 211 ? -25.914 2.006 -11.115 1.00 59.50 211 ALA A CA 1
ATOM 1712 C C . ALA A 1 211 ? -26.224 0.503 -11.334 1.00 59.50 211 ALA A C 1
ATOM 1714 O O . ALA A 1 211 ? -26.322 -0.227 -10.353 1.00 59.50 211 ALA A O 1
ATOM 1715 N N . ASP A 1 212 ? -26.233 0.014 -12.582 1.00 59.75 212 ASP A N 1
ATOM 1716 C CA . ASP A 1 212 ? -26.533 -1.395 -12.905 1.00 59.75 212 ASP A CA 1
ATOM 1717 C C . ASP A 1 212 ? -25.306 -2.251 -13.301 1.00 59.75 212 ASP A C 1
ATOM 1719 O O . ASP A 1 212 ? -25.450 -3.413 -13.679 1.00 59.75 212 ASP A O 1
ATOM 1723 N N . GLY A 1 213 ? -24.083 -1.706 -13.240 1.00 75.88 213 GLY A N 1
ATOM 1724 C CA . GLY A 1 213 ? -22.889 -2.331 -13.833 1.00 75.88 213 GLY A CA 1
ATOM 1725 C C . GLY A 1 213 ? -21.647 -2.405 -12.947 1.00 75.88 213 GLY A C 1
ATOM 1726 O O . GLY A 1 213 ? -20.650 -2.993 -13.369 1.00 75.88 213 GLY A O 1
ATOM 1727 N N . PHE A 1 214 ? -21.661 -1.840 -11.735 1.00 84.88 214 PHE A N 1
ATOM 1728 C CA . PHE A 1 214 ? -20.427 -1.673 -10.946 1.00 84.88 214 PHE A CA 1
ATOM 1729 C C . PHE A 1 214 ? -19.783 -3.005 -10.548 1.00 84.88 214 PHE A C 1
ATOM 1731 O O . PHE A 1 214 ? -18.562 -3.083 -10.471 1.00 84.88 214 PHE A O 1
ATOM 1738 N N . ILE A 1 215 ? -20.575 -4.069 -10.384 1.00 90.94 215 ILE A N 1
ATOM 1739 C CA . ILE A 1 215 ? -20.058 -5.419 -10.117 1.00 90.94 215 ILE A CA 1
ATOM 1740 C C . ILE A 1 215 ? -19.141 -5.898 -11.239 1.00 90.94 215 ILE A C 1
ATOM 1742 O O . ILE A 1 215 ? -18.092 -6.462 -10.955 1.00 90.94 215 ILE A O 1
ATOM 1746 N N . SER A 1 216 ? -19.468 -5.610 -12.502 1.00 91.81 216 SER A N 1
ATOM 1747 C CA . SER A 1 216 ? -18.586 -5.962 -13.622 1.00 91.81 216 SER A CA 1
ATOM 1748 C C . SER A 1 216 ? -17.254 -5.200 -13.577 1.00 91.81 216 SER A C 1
ATOM 1750 O O . SER A 1 216 ? -16.217 -5.741 -13.951 1.00 91.81 216 SER A O 1
ATOM 1752 N N . VAL A 1 217 ? -17.261 -3.964 -13.062 1.00 92.81 217 VAL A N 1
ATOM 1753 C CA . VAL A 1 217 ? -16.046 -3.159 -12.860 1.00 92.81 217 VAL A CA 1
ATOM 1754 C C . VAL A 1 217 ? -15.204 -3.735 -11.718 1.00 92.81 217 VAL A C 1
ATOM 1756 O O . VAL A 1 217 ? -13.985 -3.822 -11.843 1.00 92.81 217 VAL A O 1
ATOM 1759 N N . VAL A 1 218 ? -15.848 -4.180 -10.636 1.00 94.50 218 VAL A N 1
ATOM 1760 C CA . VAL A 1 218 ? -15.197 -4.893 -9.524 1.00 94.50 218 VAL A CA 1
ATOM 1761 C C . VAL A 1 218 ? -14.596 -6.221 -9.997 1.00 94.50 218 VAL A C 1
ATOM 1763 O O . VAL A 1 218 ? -13.457 -6.531 -9.661 1.00 94.50 218 VAL A O 1
ATOM 1766 N N . ASP A 1 219 ? -15.312 -6.983 -10.822 1.00 96.12 219 ASP A N 1
ATOM 1767 C CA . ASP A 1 219 ? -14.807 -8.237 -11.391 1.00 96.12 219 ASP A CA 1
ATOM 1768 C C . ASP A 1 219 ? -13.617 -8.013 -12.316 1.00 96.12 219 ASP A C 1
ATOM 1770 O O . ASP A 1 219 ? -12.645 -8.766 -12.266 1.00 96.12 219 ASP A O 1
ATOM 1774 N N . ASN A 1 220 ? -13.658 -6.945 -13.112 1.00 96.31 220 ASN A N 1
ATOM 1775 C CA . ASN A 1 220 ? -12.518 -6.528 -13.915 1.00 96.31 220 ASN A CA 1
ATOM 1776 C C . ASN A 1 220 ? -11.312 -6.180 -13.026 1.00 96.31 220 ASN A C 1
ATOM 1778 O O . ASN A 1 220 ? -10.211 -6.653 -13.289 1.00 96.31 220 ASN A O 1
ATOM 1782 N N . PHE A 1 221 ? -11.510 -5.428 -11.936 1.00 97.69 221 PHE A N 1
ATOM 1783 C CA . PHE A 1 221 ? -10.434 -5.159 -10.978 1.00 97.69 221 PHE A CA 1
ATOM 1784 C C . PHE A 1 221 ? -9.809 -6.453 -10.442 1.00 97.69 221 PHE A C 1
ATOM 1786 O O . PHE A 1 221 ? -8.590 -6.589 -10.484 1.00 97.69 221 PHE A O 1
ATOM 1793 N N . LEU A 1 222 ? -10.619 -7.408 -9.974 1.00 98.25 222 LEU A N 1
ATOM 1794 C CA . LEU A 1 222 ? -10.117 -8.662 -9.402 1.00 98.25 222 LEU A CA 1
ATOM 1795 C C . LEU A 1 222 ? -9.307 -9.471 -10.427 1.00 98.25 222 LEU A C 1
ATOM 1797 O O . LEU A 1 222 ? -8.208 -9.924 -10.122 1.00 98.25 222 LEU A O 1
ATOM 1801 N N . GLN A 1 223 ? -9.791 -9.574 -11.668 1.00 98.19 223 GLN A N 1
ATOM 1802 C CA . GLN A 1 223 ? -9.066 -10.250 -12.752 1.00 98.19 223 GLN A CA 1
ATOM 1803 C C . GLN A 1 223 ? -7.739 -9.556 -13.099 1.00 98.19 223 GLN A C 1
ATOM 1805 O O . GLN A 1 223 ? -6.737 -10.221 -13.385 1.00 98.19 223 GLN A O 1
ATOM 1810 N N . LEU A 1 224 ? -7.720 -8.220 -13.083 1.00 98.12 224 LEU A N 1
ATOM 1811 C CA . LEU A 1 224 ? -6.507 -7.433 -13.298 1.00 98.12 224 LEU A CA 1
ATOM 1812 C C . LEU A 1 224 ? -5.511 -7.610 -12.149 1.00 98.12 224 LEU A C 1
ATOM 1814 O O . LEU A 1 224 ? -4.329 -7.810 -12.415 1.00 98.12 224 LEU A O 1
ATOM 1818 N N . ASN A 1 225 ? -5.984 -7.592 -10.901 1.00 98.38 225 ASN A N 1
ATOM 1819 C CA . ASN A 1 225 ? -5.181 -7.828 -9.702 1.00 98.38 225 ASN A CA 1
ATOM 1820 C C . ASN A 1 225 ? -4.525 -9.216 -9.738 1.00 98.38 225 ASN A C 1
ATOM 1822 O O . ASN A 1 225 ? -3.315 -9.326 -9.557 1.00 98.38 225 ASN A O 1
ATOM 1826 N N . ASP A 1 226 ? -5.282 -10.263 -10.081 1.00 98.25 226 ASP A N 1
ATOM 1827 C CA . ASP A 1 226 ? -4.751 -11.624 -10.236 1.00 98.25 226 ASP A CA 1
ATOM 1828 C C . ASP A 1 226 ? -3.693 -11.699 -11.347 1.00 98.25 226 ASP A C 1
ATOM 1830 O O . ASP A 1 226 ? -2.616 -12.272 -11.170 1.00 98.25 226 ASP A O 1
ATOM 1834 N N . SER A 1 227 ? -3.966 -11.071 -12.494 1.00 96.56 227 SER A N 1
ATOM 1835 C CA . SER A 1 227 ? -3.016 -11.004 -13.612 1.00 96.56 227 SER A CA 1
ATOM 1836 C C . SER A 1 227 ? -1.732 -10.268 -13.224 1.00 96.56 227 SER A C 1
ATOM 1838 O O . SER A 1 227 ? -0.634 -10.672 -13.622 1.00 96.56 227 SER A O 1
ATOM 1840 N N . PHE A 1 228 ? -1.857 -9.203 -12.431 1.00 97.38 228 PHE A N 1
ATOM 1841 C CA . PHE A 1 228 ? -0.724 -8.438 -11.937 1.00 97.38 228 PHE A CA 1
ATOM 1842 C C . PHE A 1 228 ? 0.088 -9.249 -10.923 1.00 97.38 228 PHE A C 1
ATOM 1844 O O . PHE A 1 228 ? 1.295 -9.382 -11.097 1.00 97.38 228 PHE A O 1
ATOM 1851 N N . LEU A 1 229 ? -0.552 -9.907 -9.954 1.00 97.56 229 LEU A N 1
ATOM 1852 C CA . LEU A 1 229 ? 0.106 -10.821 -9.014 1.00 97.56 229 LEU A CA 1
ATOM 1853 C C . LEU A 1 229 ? 0.864 -11.949 -9.721 1.00 97.56 229 LEU A C 1
ATOM 1855 O O . LEU A 1 229 ? 1.999 -12.258 -9.352 1.00 97.56 229 LEU A O 1
ATOM 1859 N N . ILE A 1 230 ? 0.286 -12.550 -10.766 1.00 95.00 230 ILE A N 1
ATOM 1860 C CA . ILE A 1 230 ? 0.972 -13.563 -11.582 1.00 95.00 230 ILE A CA 1
ATOM 1861 C C . ILE A 1 230 ? 2.238 -12.972 -12.209 1.00 95.00 230 ILE A C 1
ATOM 1863 O O . ILE A 1 230 ? 3.298 -13.602 -12.175 1.00 95.00 230 ILE A O 1
ATOM 1867 N N . MET A 1 231 ? 2.153 -11.765 -12.769 1.00 93.25 231 MET A N 1
ATOM 1868 C CA . MET A 1 231 ? 3.304 -11.075 -13.349 1.00 93.25 231 MET A CA 1
ATOM 1869 C C . MET A 1 231 ? 4.387 -10.779 -12.302 1.00 93.25 231 MET A C 1
ATOM 1871 O O . MET A 1 231 ? 5.552 -11.095 -12.543 1.00 93.25 231 MET A O 1
ATOM 1875 N N . LEU A 1 232 ? 4.016 -10.224 -11.147 1.00 93.88 232 LEU A N 1
ATOM 1876 C CA . LEU A 1 232 ? 4.946 -9.890 -10.064 1.00 93.88 232 LEU A CA 1
ATOM 1877 C C . LEU A 1 232 ? 5.663 -11.141 -9.545 1.00 93.88 232 LEU A C 1
ATOM 1879 O O . LEU A 1 232 ? 6.886 -11.158 -9.418 1.00 93.88 232 LEU A O 1
ATOM 1883 N N . ASN A 1 233 ? 4.935 -12.241 -9.352 1.00 93.94 233 ASN A N 1
ATOM 1884 C CA . ASN A 1 233 ? 5.536 -13.518 -8.973 1.00 93.94 233 ASN A CA 1
ATOM 1885 C C . ASN A 1 233 ? 6.469 -14.074 -10.059 1.00 93.94 233 ASN A C 1
ATOM 1887 O O . ASN A 1 233 ? 7.504 -14.663 -9.746 1.00 93.94 233 ASN A O 1
ATOM 1891 N N . ASN A 1 234 ? 6.175 -13.831 -11.340 1.00 92.25 234 ASN A N 1
ATOM 1892 C CA . ASN A 1 234 ? 7.084 -14.191 -12.428 1.00 92.25 234 ASN A CA 1
ATOM 1893 C C . ASN A 1 234 ? 8.392 -13.388 -12.405 1.00 92.25 234 ASN A C 1
ATOM 1895 O O . ASN A 1 234 ? 9.370 -13.865 -12.970 1.00 92.25 234 ASN A O 1
ATOM 1899 N N . PHE A 1 235 ? 8.466 -12.211 -11.778 1.00 90.75 235 PHE A N 1
ATOM 1900 C CA . PHE A 1 235 ? 9.740 -11.487 -11.646 1.00 90.75 235 PHE A CA 1
ATOM 1901 C C . PHE A 1 235 ? 10.708 -12.224 -10.712 1.00 90.75 235 PHE A C 1
ATOM 1903 O O . PHE A 1 235 ? 11.923 -12.149 -10.890 1.00 90.75 235 PHE A O 1
ATOM 1910 N N . LYS A 1 236 ? 10.174 -12.995 -9.758 1.00 89.00 236 LYS A N 1
ATOM 1911 C CA . LYS A 1 236 ? 10.955 -13.765 -8.782 1.00 89.00 236 LYS A CA 1
ATOM 1912 C C . LYS A 1 236 ? 11.566 -15.031 -9.387 1.00 89.00 236 LYS A C 1
ATOM 1914 O O . LYS A 1 236 ? 12.611 -15.470 -8.925 1.00 89.00 236 LYS A O 1
ATOM 1919 N N . VAL A 1 237 ? 10.978 -15.577 -10.455 1.00 89.56 237 VAL A N 1
ATOM 1920 C CA . VAL A 1 237 ? 11.459 -16.794 -11.137 1.00 89.56 237 VAL A CA 1
ATOM 1921 C C . VAL A 1 237 ? 12.813 -16.555 -11.808 1.00 89.56 237 VAL A C 1
ATOM 1923 O O . VAL A 1 237 ? 13.017 -15.516 -12.443 1.00 89.56 237 VAL A O 1
ATOM 1926 N N . ASP A 1 238 ? 13.737 -17.507 -11.669 1.00 83.25 238 ASP A N 1
ATOM 1927 C CA . ASP A 1 238 ? 15.042 -17.477 -12.336 1.00 83.25 238 ASP A CA 1
ATOM 1928 C C . ASP A 1 238 ? 14.887 -17.379 -13.855 1.00 83.25 238 ASP A C 1
ATOM 1930 O O . ASP A 1 238 ? 14.116 -18.115 -14.465 1.00 83.25 238 ASP A O 1
ATOM 1934 N N . ASP A 1 239 ? 15.629 -16.448 -14.452 1.00 80.44 239 ASP A N 1
ATOM 1935 C CA . ASP A 1 239 ? 15.613 -16.165 -15.890 1.00 80.44 239 ASP A CA 1
ATOM 1936 C C . ASP A 1 239 ? 14.209 -15.937 -16.483 1.00 80.44 239 ASP A C 1
ATOM 1938 O O . ASP A 1 239 ? 13.860 -16.372 -17.582 1.00 80.44 239 ASP A O 1
ATOM 1942 N N . SER A 1 240 ? 13.378 -15.218 -15.730 1.00 86.62 240 SER A N 1
ATOM 1943 C CA . SER A 1 240 ? 12.079 -14.750 -16.193 1.00 86.62 240 SER A CA 1
ATOM 1944 C C . SER A 1 240 ? 12.196 -13.962 -17.494 1.00 86.62 240 SER A C 1
ATOM 1946 O O . SER A 1 240 ? 12.999 -13.037 -17.604 1.00 86.62 240 SER A O 1
ATOM 1948 N N . LYS A 1 241 ? 11.294 -14.216 -18.450 1.00 86.75 241 LYS A N 1
ATOM 1949 C CA . LYS A 1 241 ? 11.186 -13.393 -19.668 1.00 86.75 241 LYS A CA 1
ATOM 1950 C C . LYS A 1 241 ? 10.896 -11.913 -19.378 1.00 86.75 241 LYS A C 1
ATOM 1952 O O . LYS A 1 241 ? 11.090 -11.078 -20.256 1.00 86.75 241 LYS A O 1
ATOM 1957 N N . PHE A 1 242 ? 10.381 -11.605 -18.183 1.00 87.25 242 PHE A N 1
ATOM 1958 C CA . PHE A 1 242 ? 10.058 -10.244 -17.769 1.00 87.25 242 PHE A CA 1
ATOM 1959 C C . PHE A 1 242 ? 11.199 -9.574 -16.993 1.00 87.25 242 PHE A C 1
ATOM 1961 O O . PHE A 1 242 ? 11.399 -8.368 -17.104 1.00 87.25 242 PHE A O 1
ATOM 1968 N N . VAL A 1 243 ? 11.974 -10.337 -16.224 1.00 87.81 243 VAL A N 1
ATOM 1969 C CA . VAL A 1 243 ? 13.174 -9.833 -15.542 1.00 87.81 243 VAL A CA 1
ATOM 1970 C C . VAL A 1 243 ? 14.272 -10.903 -15.631 1.00 87.81 243 VAL A C 1
ATOM 1972 O O . VAL A 1 243 ? 14.428 -11.704 -14.707 1.00 87.81 243 VAL A O 1
ATOM 1975 N N . PRO A 1 244 ? 15.008 -10.963 -16.758 1.00 87.88 244 PRO A N 1
ATOM 1976 C CA . PRO A 1 244 ? 16.085 -11.929 -16.962 1.00 87.88 244 PRO A CA 1
ATOM 1977 C C . PRO A 1 244 ? 17.201 -11.792 -15.925 1.00 87.88 244 PRO A C 1
ATOM 1979 O O . PRO A 1 244 ? 17.442 -10.704 -15.393 1.00 87.88 244 PRO A O 1
ATOM 1982 N N . ASN A 1 245 ? 17.966 -12.863 -15.697 1.00 87.75 245 ASN A N 1
ATOM 1983 C CA . ASN A 1 245 ? 19.069 -12.847 -14.721 1.00 87.75 245 ASN A CA 1
ATOM 1984 C C . ASN A 1 245 ? 20.153 -11.814 -15.068 1.00 87.75 245 ASN A C 1
ATOM 1986 O O . ASN A 1 245 ? 20.802 -11.260 -14.179 1.00 87.75 245 ASN A O 1
ATOM 1990 N N . SER A 1 246 ? 20.318 -11.516 -16.360 1.00 85.19 246 SER A N 1
ATOM 1991 C CA . SER A 1 246 ? 21.216 -10.463 -16.835 1.00 85.19 246 SER A CA 1
ATOM 1992 C C . SER A 1 246 ? 20.822 -9.069 -16.357 1.00 85.19 246 SER A C 1
ATOM 1994 O O . SER A 1 246 ? 21.686 -8.207 -16.340 1.00 85.19 246 SER A O 1
ATOM 1996 N N . ILE A 1 247 ? 19.556 -8.850 -15.995 1.00 84.94 247 ILE A N 1
ATOM 1997 C CA . ILE A 1 247 ? 19.042 -7.577 -15.477 1.00 84.94 247 ILE A CA 1
ATOM 1998 C C . ILE A 1 247 ? 18.945 -7.619 -13.954 1.00 84.94 247 ILE A C 1
ATOM 2000 O O . ILE A 1 247 ? 19.305 -6.643 -13.307 1.00 84.94 247 ILE A O 1
ATOM 2004 N N . LYS A 1 248 ? 18.536 -8.754 -13.361 1.00 84.38 248 LYS A N 1
ATOM 2005 C CA . LYS A 1 248 ? 18.392 -8.894 -11.897 1.00 84.38 248 LYS A CA 1
ATOM 2006 C C . LYS A 1 248 ? 19.639 -8.478 -11.118 1.00 84.38 248 LYS A C 1
ATOM 2008 O O . LYS A 1 248 ? 19.523 -7.833 -10.085 1.00 84.38 248 LYS A O 1
ATOM 2013 N N . LYS A 1 249 ? 20.825 -8.814 -11.632 1.00 82.00 249 LYS A N 1
ATOM 2014 C CA . LYS A 1 249 ? 22.117 -8.462 -11.016 1.00 82.00 249 LYS A CA 1
ATOM 2015 C C . LYS A 1 249 ? 22.372 -6.948 -10.912 1.00 82.00 249 LYS A C 1
ATOM 2017 O O . LYS A 1 249 ? 23.191 -6.541 -10.097 1.00 82.00 249 LYS A O 1
ATOM 2022 N N . ASP A 1 250 ? 21.697 -6.155 -11.745 1.00 79.88 250 ASP A N 1
ATOM 2023 C CA . ASP A 1 250 ? 21.861 -4.704 -11.853 1.00 79.88 250 ASP A CA 1
ATOM 2024 C C . ASP A 1 250 ? 20.676 -3.952 -11.209 1.00 79.88 250 ASP A C 1
ATOM 2026 O O . ASP A 1 250 ? 20.624 -2.719 -11.237 1.00 79.88 250 ASP A O 1
ATOM 2030 N N . LEU A 1 251 ? 19.705 -4.676 -10.634 1.00 79.94 251 LEU A N 1
ATOM 2031 C CA . LEU A 1 251 ? 18.598 -4.070 -9.901 1.00 79.94 251 LEU A CA 1
ATOM 2032 C C . LEU A 1 251 ? 19.086 -3.510 -8.558 1.00 79.94 251 LEU A C 1
ATOM 2034 O O . LEU A 1 251 ? 20.005 -4.062 -7.946 1.00 79.94 251 LEU A O 1
ATOM 2038 N N . PRO A 1 252 ? 18.471 -2.421 -8.062 1.00 77.31 252 PRO A N 1
ATOM 2039 C CA . PRO A 1 252 ? 18.825 -1.885 -6.759 1.00 77.31 252 PRO A CA 1
ATOM 2040 C C . PRO A 1 252 ? 18.623 -2.929 -5.654 1.00 77.31 252 PRO A C 1
ATOM 2042 O O . PRO A 1 252 ? 17.660 -3.694 -5.721 1.00 77.31 252 PRO A O 1
ATOM 2045 N N . PRO A 1 253 ? 19.426 -2.896 -4.576 1.00 76.38 253 PRO A N 1
ATOM 2046 C CA . PRO A 1 253 ? 19.289 -3.828 -3.453 1.00 76.38 253 PRO A CA 1
ATOM 2047 C C . PRO A 1 253 ? 17.888 -3.885 -2.820 1.00 76.38 253 PRO A C 1
ATOM 2049 O O . PRO A 1 253 ? 17.533 -4.884 -2.207 1.00 76.38 253 PRO A O 1
ATOM 2052 N N . LEU A 1 254 ? 17.091 -2.821 -2.958 1.00 77.88 254 LEU A N 1
ATOM 2053 C CA . LEU A 1 254 ? 15.720 -2.751 -2.446 1.00 77.88 254 LEU A CA 1
ATOM 2054 C C . LEU A 1 254 ? 14.662 -3.359 -3.363 1.00 77.88 254 LEU A C 1
ATOM 2056 O O . LEU A 1 254 ? 13.518 -3.472 -2.933 1.00 77.88 254 LEU A O 1
ATOM 2060 N N . PHE A 1 255 ? 14.993 -3.697 -4.611 1.00 84.06 255 PHE A N 1
ATOM 2061 C CA . PHE A 1 255 ? 13.993 -4.090 -5.603 1.00 84.06 255 PHE A CA 1
ATOM 2062 C C . PHE A 1 255 ? 13.126 -5.252 -5.113 1.00 84.06 255 PHE A C 1
ATOM 2064 O O . PHE A 1 255 ? 11.905 -5.164 -5.175 1.00 84.06 255 PHE A O 1
ATOM 2071 N N . ASP A 1 256 ? 13.741 -6.297 -4.557 1.00 85.12 256 ASP A N 1
ATOM 2072 C CA . ASP A 1 256 ? 13.004 -7.454 -4.042 1.00 85.12 256 ASP A CA 1
ATOM 2073 C C . ASP A 1 256 ? 12.133 -7.097 -2.831 1.00 85.12 256 ASP A C 1
ATOM 2075 O O . ASP A 1 256 ? 11.036 -7.633 -2.684 1.00 85.12 256 ASP A O 1
ATOM 2079 N N . GLY A 1 257 ? 12.595 -6.176 -1.980 1.00 84.31 257 GLY A N 1
ATOM 2080 C CA . GLY A 1 257 ? 11.818 -5.661 -0.852 1.00 84.31 257 GLY A CA 1
ATOM 2081 C C . GLY A 1 257 ? 10.563 -4.929 -1.325 1.00 84.31 257 GLY A C 1
ATOM 2082 O O . GLY A 1 257 ? 9.460 -5.295 -0.932 1.00 84.31 257 GLY A O 1
ATOM 2083 N N . VAL A 1 258 ? 10.726 -3.975 -2.248 1.00 87.19 258 VAL A N 1
ATOM 2084 C CA . VAL A 1 258 ? 9.616 -3.230 -2.872 1.00 87.19 258 VAL A CA 1
ATOM 2085 C C . VAL A 1 258 ? 8.667 -4.172 -3.615 1.00 87.19 258 VAL A C 1
ATOM 2087 O O . VAL A 1 258 ? 7.452 -4.033 -3.520 1.00 87.19 258 VAL A O 1
ATOM 2090 N N . LEU A 1 259 ? 9.199 -5.164 -4.332 1.00 90.75 259 LEU A N 1
ATOM 2091 C CA . LEU A 1 259 ? 8.390 -6.140 -5.056 1.00 90.75 259 LEU A CA 1
ATOM 2092 C C . LEU A 1 259 ? 7.530 -6.983 -4.105 1.00 90.75 259 LEU A C 1
ATOM 2094 O O . LEU A 1 259 ? 6.348 -7.180 -4.372 1.00 90.75 259 LEU A O 1
ATOM 2098 N N . ASN A 1 260 ? 8.108 -7.490 -3.012 1.00 91.81 260 ASN A N 1
ATOM 2099 C CA . ASN A 1 260 ? 7.364 -8.286 -2.032 1.00 91.81 260 ASN A CA 1
ATOM 2100 C C . ASN A 1 260 ? 6.302 -7.450 -1.312 1.00 91.81 260 ASN A C 1
ATOM 2102 O O . ASN A 1 260 ? 5.189 -7.929 -1.128 1.00 91.81 260 ASN A O 1
ATOM 2106 N N . HIS A 1 261 ? 6.634 -6.207 -0.969 1.00 92.25 261 HIS A N 1
ATOM 2107 C CA . HIS A 1 261 ? 5.701 -5.249 -0.391 1.00 92.25 261 HIS A CA 1
ATOM 2108 C C . HIS A 1 261 ? 4.4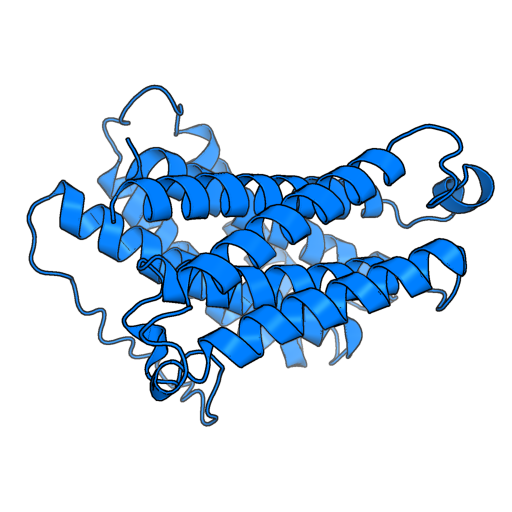67 -5.048 -1.287 1.00 92.25 261 HIS A C 1
ATOM 2110 O O . HIS A 1 261 ? 3.346 -5.344 -0.875 1.00 92.25 261 HIS A O 1
ATOM 2116 N N . ILE A 1 262 ? 4.688 -4.708 -2.563 1.00 95.00 262 ILE A N 1
ATOM 2117 C CA . ILE A 1 262 ? 3.613 -4.551 -3.553 1.00 95.00 262 ILE A CA 1
ATOM 2118 C C . ILE A 1 262 ? 2.788 -5.840 -3.686 1.00 95.00 262 ILE A C 1
ATOM 2120 O O . ILE A 1 262 ? 1.564 -5.786 -3.773 1.00 95.00 262 ILE A O 1
ATOM 2124 N N . ILE A 1 263 ? 3.425 -7.017 -3.703 1.00 96.31 263 ILE A N 1
ATOM 2125 C CA . ILE A 1 263 ? 2.704 -8.300 -3.762 1.00 96.31 263 ILE A CA 1
ATOM 2126 C C . ILE A 1 263 ? 1.754 -8.443 -2.566 1.00 96.31 263 ILE A C 1
ATOM 2128 O O . ILE A 1 263 ? 0.578 -8.741 -2.773 1.00 96.31 263 ILE A O 1
ATOM 2132 N N . HIS A 1 264 ? 2.223 -8.190 -1.341 1.00 95.56 264 HIS A N 1
ATOM 2133 C CA . HIS A 1 264 ? 1.393 -8.303 -0.137 1.00 95.56 264 HIS A CA 1
ATOM 2134 C C . HIS A 1 264 ? 0.186 -7.354 -0.168 1.00 95.56 264 HIS A C 1
ATOM 2136 O O . HIS A 1 264 ? -0.914 -7.721 0.251 1.00 95.56 264 HIS A O 1
ATOM 2142 N N . GLU A 1 265 ? 0.356 -6.145 -0.697 1.00 97.25 265 GLU A N 1
ATOM 2143 C CA . GLU A 1 265 ? -0.732 -5.178 -0.847 1.00 97.25 265 GLU A CA 1
ATOM 2144 C C . GLU A 1 265 ? -1.775 -5.621 -1.872 1.00 97.25 265 GLU A C 1
ATOM 2146 O O . GLU A 1 265 ? -2.976 -5.538 -1.615 1.00 97.25 265 GLU A O 1
ATOM 2151 N N . GLN A 1 266 ? -1.336 -6.152 -3.014 1.00 97.94 266 GLN A N 1
ATOM 2152 C CA . GLN A 1 266 ? -2.230 -6.678 -4.050 1.00 97.94 266 GLN A CA 1
ATOM 2153 C C . GLN A 1 266 ? -2.981 -7.934 -3.570 1.00 97.94 266 GLN A C 1
ATOM 2155 O O . GLN A 1 266 ? -4.170 -8.110 -3.854 1.00 97.94 266 GLN A O 1
ATOM 2160 N N . GLU A 1 267 ? -2.331 -8.796 -2.782 1.00 97.50 267 GLU A N 1
ATOM 2161 C CA . GLU A 1 267 ? -2.987 -9.921 -2.104 1.00 97.50 267 GLU A CA 1
ATOM 2162 C C . GLU A 1 267 ? -4.047 -9.422 -1.112 1.00 97.50 267 GLU A C 1
ATOM 2164 O O . GLU A 1 267 ? -5.192 -9.890 -1.123 1.00 97.50 267 GLU A O 1
ATOM 2169 N N . ARG A 1 268 ? -3.706 -8.417 -0.294 1.00 95.31 268 ARG A N 1
ATOM 2170 C CA . ARG A 1 268 ? -4.640 -7.800 0.655 1.00 95.31 268 ARG A CA 1
ATOM 2171 C C . ARG A 1 268 ? -5.836 -7.170 -0.053 1.00 95.31 268 ARG A C 1
ATOM 2173 O O . ARG A 1 268 ? -6.967 -7.366 0.401 1.00 95.31 268 ARG A O 1
ATOM 2180 N N . ALA A 1 269 ? -5.606 -6.449 -1.148 1.00 95.56 269 ALA A N 1
ATOM 2181 C CA . ALA A 1 269 ? -6.645 -5.830 -1.962 1.00 95.56 269 ALA A CA 1
ATOM 2182 C C . ALA A 1 269 ? -7.626 -6.880 -2.501 1.00 95.56 269 ALA A C 1
ATOM 2184 O O . ALA A 1 269 ? -8.840 -6.742 -2.325 1.00 95.56 269 ALA A O 1
ATOM 2185 N N . GLY A 1 270 ? -7.107 -7.968 -3.081 1.00 96.12 270 GLY A N 1
ATOM 2186 C CA . GLY A 1 270 ? -7.913 -9.076 -3.591 1.00 96.12 270 GLY A CA 1
ATOM 2187 C C . GLY A 1 270 ? -8.768 -9.741 -2.508 1.00 96.12 270 GLY A C 1
ATOM 2188 O O . GLY A 1 270 ? -9.963 -9.965 -2.717 1.00 96.12 270 GLY A O 1
ATOM 2189 N N . ILE A 1 271 ? -8.196 -10.010 -1.328 1.00 93.50 271 ILE A N 1
ATOM 2190 C CA . ILE A 1 271 ? -8.927 -10.582 -0.182 1.00 93.50 271 ILE A CA 1
ATOM 2191 C C . ILE A 1 271 ? -10.039 -9.634 0.282 1.00 93.50 271 ILE A C 1
ATOM 2193 O O . ILE A 1 271 ? -11.188 -10.056 0.435 1.00 93.50 271 ILE A O 1
ATOM 2197 N N . LEU A 1 272 ? -9.713 -8.354 0.484 1.00 91.81 272 LEU A N 1
ATOM 2198 C CA . LEU A 1 272 ? -10.655 -7.343 0.960 1.00 91.81 272 LEU A CA 1
ATOM 2199 C C . LEU A 1 272 ? -11.835 -7.177 -0.002 1.00 91.81 272 LEU A C 1
ATOM 2201 O O . LEU A 1 272 ? -12.989 -7.201 0.419 1.00 91.81 272 LEU A O 1
ATOM 2205 N N . ILE A 1 273 ? -11.555 -7.011 -1.293 1.00 93.50 273 ILE A N 1
ATOM 2206 C CA . ILE A 1 273 ? -12.580 -6.724 -2.301 1.00 93.50 273 ILE A CA 1
ATOM 2207 C C . ILE A 1 273 ? -13.483 -7.940 -2.515 1.00 93.50 273 ILE A C 1
ATOM 2209 O O . ILE A 1 273 ? -14.701 -7.780 -2.588 1.00 93.50 273 ILE A O 1
ATOM 2213 N N . ASN A 1 274 ? -12.933 -9.158 -2.508 1.00 93.25 274 ASN A N 1
ATOM 2214 C CA . ASN A 1 274 ? -13.747 -10.374 -2.520 1.00 93.25 274 ASN A CA 1
ATOM 2215 C C . ASN A 1 274 ? -14.662 -10.470 -1.291 1.00 93.25 274 ASN A C 1
ATOM 2217 O O . ASN A 1 274 ? -15.850 -10.756 -1.440 1.00 93.25 274 ASN A O 1
ATOM 2221 N N . ALA A 1 275 ? -14.143 -10.193 -0.091 1.00 89.38 275 ALA A N 1
ATOM 2222 C CA . ALA A 1 275 ? -14.942 -10.218 1.132 1.00 89.38 275 ALA A CA 1
ATOM 2223 C C . ALA A 1 275 ? -16.065 -9.167 1.104 1.00 89.38 275 ALA A C 1
ATOM 2225 O O . ALA A 1 275 ? -17.208 -9.469 1.441 1.00 89.38 275 ALA A O 1
ATOM 2226 N N . LEU A 1 276 ? -15.777 -7.943 0.656 1.00 88.06 276 LEU A N 1
ATOM 2227 C CA . LEU A 1 276 ? -16.785 -6.890 0.507 1.00 88.06 276 LEU A CA 1
ATOM 2228 C C . LEU A 1 276 ? -17.850 -7.262 -0.534 1.00 88.06 276 LEU A C 1
ATOM 2230 O O . LEU A 1 276 ? -19.030 -7.010 -0.308 1.00 88.06 276 LEU A O 1
ATOM 2234 N N . LYS A 1 277 ? -17.454 -7.901 -1.641 1.00 90.69 277 LYS A N 1
ATOM 2235 C CA . LYS A 1 277 ? -18.369 -8.357 -2.696 1.00 90.69 277 LYS A CA 1
ATOM 2236 C C . LYS A 1 277 ? -19.318 -9.459 -2.221 1.00 90.69 277 LYS A C 1
ATOM 2238 O O . LYS A 1 277 ? -20.478 -9.456 -2.610 1.00 90.69 277 LYS A O 1
ATOM 2243 N N . GLN A 1 278 ? -18.848 -10.388 -1.389 1.00 88.62 278 GLN A N 1
ATOM 2244 C CA . GLN A 1 278 ? -19.671 -11.480 -0.846 1.00 88.62 278 GLN A CA 1
ATOM 2245 C C . GLN A 1 278 ? -20.743 -11.009 0.150 1.00 88.62 278 GLN A C 1
ATOM 2247 O O . GLN A 1 278 ? -21.668 -11.762 0.437 1.00 88.62 278 GLN A O 1
ATOM 2252 N N . ASN A 1 279 ? -20.608 -9.791 0.682 1.00 80.25 279 ASN A N 1
ATOM 2253 C CA . ASN A 1 279 ? -21.528 -9.198 1.656 1.00 80.25 279 ASN A CA 1
ATOM 2254 C C . ASN A 1 279 ? -22.566 -8.244 1.025 1.00 80.25 279 ASN A C 1
ATOM 2256 O O . ASN A 1 279 ? -23.233 -7.516 1.763 1.00 80.25 279 ASN A O 1
ATOM 2260 N N . LEU A 1 280 ? -22.665 -8.209 -0.310 1.00 77.38 280 LEU A N 1
ATOM 2261 C CA . LEU A 1 280 ? -23.712 -7.497 -1.055 1.00 77.38 280 LEU A CA 1
ATOM 2262 C C . LEU A 1 280 ? -24.986 -8.337 -1.177 1.00 77.38 280 LEU A C 1
ATOM 2264 O O . LEU A 1 280 ? -26.075 -7.732 -1.072 1.00 77.38 280 LEU A O 1
#

Secondary structure (DSSP, 8-state):
-HHHHHHHHHHHHHHHHHHHHHHHHHHHT----HHHHHHHHHHHHHHHHHHHH--TTS--TTHHHHHHHHHHHHHHHHHHHHHIIIIITTT-HHHHHHHHHHHHHHHHHHHHHHHHHHHHHT----------SS----S--GGGSGGGG-TTSHHHHHHHHHHHHHHHHHHHHHSSSSTT-S-HHHHHHHHHHHHHHHHHHHHHTTGGG-TTTHHHHHHHHHHHHHHHHHHHHHHHSTT-SSS-HHHHTTS-TTHHHHHHHHHHHHHHHHHHHHHHHHT-

pLDDT: mean 82.41, std 17.1, range [31.67, 98.62]

Sequence (280 aa):
MELVSTLKFWANNSYEHIEVLQNAYKTVGATLQPSFQQELQILFNAFKNIDSQIDNDKIPTNLDNLYQLFMDNNQVFIELLENLKFDGYNGYPVLFETVQHFIYEQLYAIQVLSKGYAKMYEEQLFTLDFILGPIKIQKQNMFSTTLNTNVTSLIGATYFWSLISAEHTSIIANVSPIESNLPVITTDLLTKLRSAFNHVNYALSNIDKIADGFISVVDNFLQLNDSFLIMLNNFKVDDSKFVPNSIKKDLPPLFDGVLNHIIHEQERAGILINALKQNL